Protein AF-A0A0C9V9P2-F1 (afdb_monomer)

Mean predicted aligned error: 9.65 Å

pLDDT: mean 80.13, std 14.52, range [30.48, 95.94]

Sequence (214 aa):
MVERLGEKELNPPVSAWHRVQSQVLISTQGKPLTSAKGPKQLLQGVLHAMLGHWVLFKAGWLHRDISIGNVLLMMEPEARKPIEEFELGEYYFNKCNGFIIDGDLAGTPPFMSISLINSLVRGGEIYHTPLDDLESFVWVLLWAILDTLTKNDIRLTRVEQDWFNCLRSNSFEVLRSKGVLINDLPISQNWSPRFLTFVPLLNEWLDLAAHSAS

Structure (mmCIF, N/CA/C/O backbone):
data_AF-A0A0C9V9P2-F1
#
_entry.id   AF-A0A0C9V9P2-F1
#
loop_
_atom_site.group_PDB
_atom_site.id
_atom_site.type_symbol
_atom_site.label_atom_id
_atom_site.label_alt_id
_atom_site.label_comp_id
_atom_site.label_asym_id
_atom_site.label_entity_id
_atom_site.label_seq_id
_atom_site.pdbx_PDB_ins_code
_atom_site.Cartn_x
_atom_site.Cartn_y
_atom_site.Cartn_z
_atom_site.occupancy
_atom_site.B_iso_or_equiv
_atom_site.auth_seq_id
_atom_site.auth_comp_id
_atom_site.auth_asym_id
_atom_site.auth_atom_id
_atom_site.pdbx_PDB_model_num
ATOM 1 N N . MET A 1 1 ? -7.438 22.773 -72.399 1.00 38.88 1 MET A N 1
ATOM 2 C CA . MET A 1 1 ? -6.331 23.614 -71.904 1.00 38.88 1 MET A CA 1
ATOM 3 C C . MET A 1 1 ? -6.906 24.569 -70.878 1.00 38.88 1 MET A C 1
ATOM 5 O O . MET A 1 1 ? -7.709 25.399 -71.265 1.00 38.88 1 MET A O 1
ATOM 9 N N . VAL A 1 2 ? -6.588 24.325 -69.605 1.00 30.48 2 VAL A N 1
ATOM 10 C CA . VAL A 1 2 ? -6.370 25.237 -68.462 1.00 30.48 2 VAL A CA 1
ATOM 11 C C . VAL A 1 2 ? -6.646 24.407 -67.201 1.00 30.48 2 VAL A C 1
ATOM 13 O O . VAL A 1 2 ? -7.788 24.092 -66.881 1.00 30.48 2 VAL A O 1
ATOM 16 N N . GLU A 1 3 ? -5.561 24.003 -66.541 1.00 36.34 3 GLU A N 1
ATOM 17 C CA . GLU A 1 3 ? -5.542 23.519 -65.159 1.00 36.34 3 GLU A CA 1
ATOM 18 C C . GLU A 1 3 ? -5.949 24.637 -64.191 1.00 36.34 3 GLU A C 1
ATOM 20 O O . GLU A 1 3 ? -5.631 25.802 -64.439 1.00 36.34 3 GLU A O 1
ATOM 25 N N . ARG A 1 4 ? -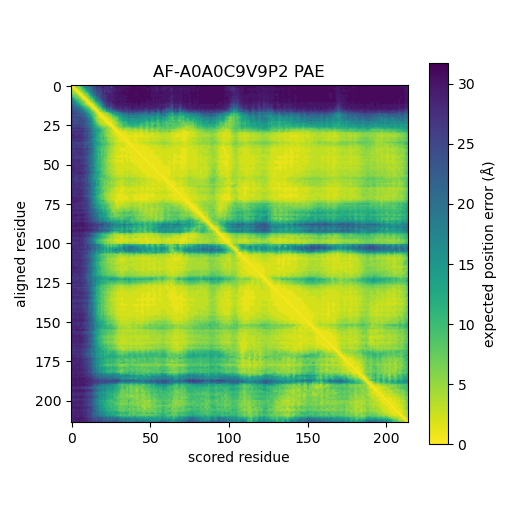6.529 24.265 -63.041 1.00 32.38 4 ARG A N 1
ATOM 26 C CA . ARG A 1 4 ? -6.150 24.810 -61.723 1.00 32.38 4 ARG A CA 1
ATOM 27 C C . ARG A 1 4 ? -6.708 23.939 -60.585 1.00 32.38 4 ARG A C 1
ATOM 29 O O . ARG A 1 4 ? -7.886 23.992 -60.265 1.00 32.38 4 ARG A O 1
ATOM 36 N N . LEU A 1 5 ? -5.803 23.118 -60.047 1.00 39.97 5 LEU A N 1
ATOM 37 C CA . LEU A 1 5 ? -5.547 22.830 -58.627 1.00 39.97 5 LEU A CA 1
ATOM 38 C C . LEU A 1 5 ? -6.764 22.697 -57.689 1.00 39.97 5 LEU A C 1
ATOM 40 O O . LEU A 1 5 ? -7.177 23.662 -57.056 1.00 39.97 5 LEU A O 1
ATOM 44 N N . GLY A 1 6 ? -7.250 21.462 -57.533 1.00 33.69 6 GLY A N 1
ATOM 45 C CA . GLY A 1 6 ? -7.924 21.022 -56.310 1.00 33.69 6 GLY A CA 1
ATOM 46 C C . GLY A 1 6 ? -6.882 20.446 -55.350 1.00 33.69 6 GLY A C 1
ATOM 47 O O . GLY A 1 6 ? -6.170 19.504 -55.704 1.00 33.69 6 GLY A O 1
ATOM 48 N N . GLU A 1 7 ? -6.750 21.058 -54.178 1.00 37.66 7 GLU A N 1
ATOM 49 C CA . GLU A 1 7 ? -5.848 20.645 -53.105 1.00 37.66 7 GLU A CA 1
ATOM 50 C C . GLU A 1 7 ? -6.121 19.190 -52.696 1.00 37.66 7 GLU A C 1
ATOM 52 O O . GLU A 1 7 ? -7.251 18.794 -52.413 1.00 37.66 7 GLU A O 1
ATOM 57 N N . LYS A 1 8 ? -5.064 18.371 -52.681 1.00 39.28 8 LYS A N 1
ATOM 58 C CA . LYS A 1 8 ? -5.093 17.049 -52.057 1.00 39.28 8 LYS A CA 1
ATOM 59 C C . LYS A 1 8 ? -5.169 17.243 -50.543 1.00 39.28 8 LYS A C 1
ATOM 61 O O . LYS A 1 8 ? -4.142 17.497 -49.919 1.00 39.28 8 LYS A O 1
ATOM 66 N N . GLU A 1 9 ? -6.336 17.032 -49.947 1.00 39.38 9 GLU A N 1
ATOM 67 C CA . GLU A 1 9 ? -6.394 16.616 -48.546 1.00 39.38 9 GLU A CA 1
ATOM 68 C C . GLU A 1 9 ? -5.828 15.196 -48.449 1.00 39.38 9 GLU A C 1
ATOM 70 O O . GLU A 1 9 ? -6.508 14.196 -48.677 1.00 39.38 9 GLU A O 1
ATOM 75 N N . LEU A 1 10 ? -4.533 15.108 -48.159 1.00 44.59 10 LEU A N 1
ATOM 76 C CA . LEU A 1 10 ? -3.869 13.867 -47.796 1.00 44.59 10 LEU A CA 1
ATOM 77 C C . LEU A 1 10 ? -3.876 13.745 -46.267 1.00 44.59 10 LEU A C 1
ATOM 79 O O . LEU A 1 10 ? -2.832 13.842 -45.633 1.00 44.59 10 LEU A O 1
ATOM 83 N N . ASN A 1 11 ? -5.050 13.547 -45.667 1.00 44.75 11 ASN A N 1
ATOM 84 C CA . ASN A 1 11 ? -5.106 13.027 -44.303 1.00 44.75 11 ASN A CA 1
ATOM 85 C C . ASN A 1 11 ? -5.105 11.497 -44.397 1.00 44.75 11 ASN A C 1
ATOM 87 O O . ASN A 1 11 ? -6.113 10.923 -44.820 1.00 44.75 11 ASN A O 1
ATOM 91 N N . PRO A 1 12 ? -4.000 10.801 -44.061 1.00 46.22 12 PRO A N 1
ATOM 92 C CA . PRO A 1 12 ? -4.059 9.355 -43.940 1.00 46.22 12 PRO A CA 1
ATOM 93 C C . PRO A 1 12 ? -5.075 9.005 -42.841 1.00 46.22 12 PRO A C 1
ATOM 95 O O . PRO A 1 12 ? -5.114 9.688 -41.812 1.00 46.22 12 PRO A O 1
ATOM 98 N N . PRO A 1 13 ? -5.910 7.967 -43.026 1.00 50.22 13 PRO A N 1
ATOM 99 C CA . PRO A 1 13 ? -6.794 7.519 -41.966 1.00 50.22 13 PRO A CA 1
ATOM 100 C C . PRO A 1 13 ? -5.921 7.117 -40.781 1.00 50.22 13 PRO A C 1
ATOM 102 O O . PRO A 1 13 ? -5.064 6.239 -40.896 1.00 50.22 13 PRO A O 1
ATOM 105 N N . VAL A 1 14 ? -6.117 7.798 -39.652 1.00 56.88 14 VAL A N 1
ATOM 106 C CA . VAL A 1 14 ? -5.543 7.412 -38.365 1.00 56.88 14 VAL A CA 1
ATOM 107 C C . VAL A 1 14 ? -5.919 5.950 -38.164 1.00 56.88 14 VAL A C 1
ATOM 109 O O . VAL A 1 14 ? -7.103 5.624 -38.077 1.00 56.88 14 VAL A O 1
ATOM 112 N N . SER A 1 15 ? -4.928 5.058 -38.181 1.00 56.03 15 SER A N 1
ATOM 113 C CA . SER A 1 15 ? -5.154 3.629 -37.997 1.00 56.03 15 SER A CA 1
ATOM 114 C C . SER A 1 15 ? -5.930 3.434 -36.700 1.00 56.03 15 SER A C 1
ATOM 116 O O . SER A 1 15 ? -5.443 3.798 -35.627 1.00 56.03 15 SER A O 1
ATOM 118 N N . ALA A 1 16 ? -7.148 2.904 -36.799 1.00 58.47 16 ALA A N 1
ATOM 119 C CA . ALA A 1 16 ? -7.934 2.539 -35.637 1.00 58.47 16 ALA A CA 1
ATOM 120 C C . ALA A 1 16 ? -7.110 1.540 -34.818 1.00 58.47 16 ALA A C 1
ATOM 122 O O . ALA A 1 16 ? -6.831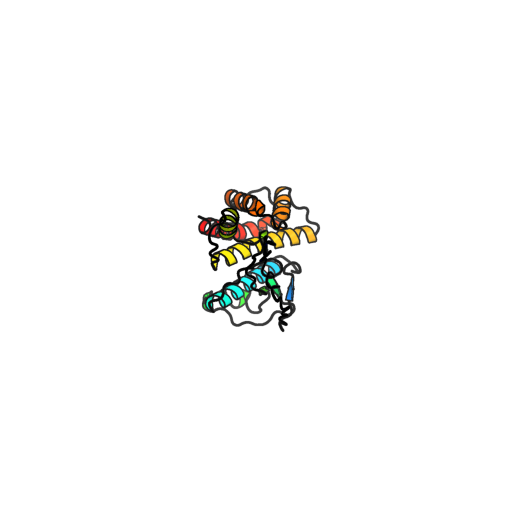 0.434 -35.279 1.00 58.47 16 ALA A O 1
ATOM 123 N N . TRP A 1 17 ? -6.667 1.945 -33.628 1.00 61.19 17 TRP A N 1
ATOM 124 C CA . TRP A 1 17 ? -6.003 1.044 -32.697 1.00 61.19 17 TRP A CA 1
ATOM 125 C C . TRP A 1 17 ? -6.928 -0.149 -32.446 1.00 61.19 17 TRP A C 1
ATOM 127 O O . TRP A 1 17 ? -8.001 0.009 -31.860 1.00 61.19 17 TRP A O 1
ATOM 137 N N . HIS A 1 18 ? -6.537 -1.338 -32.906 1.00 63.88 18 HIS A N 1
ATOM 138 C CA . HIS A 1 18 ? -7.245 -2.568 -32.577 1.00 63.88 18 HIS A CA 1
ATOM 139 C C . HIS A 1 18 ? -7.069 -2.839 -31.082 1.00 63.88 18 HIS A C 1
ATOM 141 O O . HIS A 1 18 ? -6.034 -3.332 -30.639 1.00 63.88 18 HIS A O 1
ATOM 147 N N . ARG A 1 19 ? -8.085 -2.485 -30.293 1.00 61.81 19 ARG A N 1
ATOM 148 C CA . ARG A 1 19 ? -8.174 -2.873 -28.886 1.00 61.81 19 ARG A CA 1
ATOM 149 C C . ARG A 1 19 ? -8.771 -4.271 -28.822 1.00 61.81 19 ARG A C 1
ATOM 151 O O . ARG A 1 19 ? -9.915 -4.471 -29.219 1.00 61.81 19 ARG A O 1
ATOM 158 N N . VAL A 1 20 ? -7.993 -5.224 -28.328 1.00 74.94 20 VAL A N 1
ATOM 159 C CA . VAL A 1 20 ? -8.474 -6.573 -28.023 1.00 74.94 20 VAL A CA 1
ATOM 160 C C . VAL A 1 20 ? -8.782 -6.618 -26.535 1.00 74.94 20 VAL A C 1
ATOM 162 O O . VAL A 1 20 ? -7.927 -6.288 -25.717 1.00 74.94 20 VAL A O 1
ATOM 165 N N . GLN A 1 21 ? -10.009 -6.995 -26.181 1.00 73.00 21 GLN A N 1
ATOM 166 C CA . GLN A 1 21 ? -10.343 -7.266 -24.790 1.00 73.00 21 GLN A CA 1
ATOM 167 C C . GLN A 1 21 ? -9.773 -8.633 -24.412 1.00 73.00 21 GLN A C 1
ATOM 169 O O . GLN A 1 21 ? -10.216 -9.659 -24.926 1.00 73.00 21 GLN A O 1
ATOM 174 N N . SER A 1 22 ? -8.814 -8.636 -23.496 1.00 68.75 22 SER A N 1
ATOM 175 C CA . SER A 1 22 ? -8.267 -9.849 -22.895 1.00 68.75 22 SER A CA 1
ATOM 176 C C . SER A 1 22 ? -8.856 -10.021 -21.498 1.00 68.75 22 SER A C 1
ATOM 178 O O . SER A 1 22 ? -8.970 -9.053 -20.751 1.00 68.75 22 SER A O 1
ATOM 180 N N . GLN A 1 23 ? -9.247 -11.244 -21.145 1.00 70.88 23 GLN A N 1
ATOM 181 C CA . GLN A 1 23 ? -9.673 -11.599 -19.790 1.00 70.88 23 GLN A CA 1
ATOM 182 C C . GLN A 1 23 ? -8.760 -12.706 -19.271 1.00 70.88 23 GLN A C 1
ATOM 184 O O . GLN A 1 23 ? -8.606 -13.738 -19.923 1.00 70.88 23 GLN A O 1
ATOM 189 N N . VAL A 1 24 ? -8.157 -12.490 -18.104 1.00 70.81 24 VAL A N 1
ATOM 190 C CA . VAL A 1 24 ? -7.352 -13.498 -17.409 1.00 70.81 24 VAL A CA 1
ATOM 191 C C . VAL A 1 24 ? -8.195 -14.066 -16.276 1.00 70.81 24 VAL A C 1
ATOM 193 O O . VAL A 1 24 ? -8.595 -13.338 -15.371 1.00 70.81 24 VAL A O 1
ATOM 196 N N . LEU A 1 25 ? -8.482 -15.367 -16.332 1.00 73.44 25 LEU A N 1
ATOM 197 C CA . LEU A 1 25 ? -9.156 -16.074 -15.248 1.00 73.44 25 LEU A CA 1
ATOM 198 C C . LEU A 1 25 ? -8.100 -16.716 -14.345 1.00 73.44 25 LEU A C 1
ATOM 200 O O . LEU A 1 25 ? -7.313 -17.545 -14.799 1.00 73.44 25 LEU A O 1
ATOM 204 N N . ILE A 1 26 ? -8.089 -16.338 -13.070 1.00 77.75 26 ILE A N 1
ATOM 205 C CA . ILE A 1 26 ? -7.165 -16.875 -12.067 1.00 77.75 26 ILE A CA 1
ATOM 206 C C . ILE A 1 26 ? -7.951 -17.840 -11.174 1.00 77.75 26 ILE A C 1
ATOM 208 O O . ILE A 1 26 ? -9.069 -17.534 -10.762 1.00 77.75 26 ILE A O 1
ATOM 212 N N . SER A 1 27 ? -7.388 -19.015 -10.878 1.00 77.75 27 SER A N 1
ATOM 213 C CA . SER A 1 27 ? -8.031 -20.011 -10.004 1.00 77.75 27 SER A CA 1
ATOM 214 C C . SER A 1 27 ? -8.143 -19.538 -8.553 1.00 77.75 27 SER A C 1
ATOM 216 O O . SER A 1 27 ? -9.058 -19.934 -7.833 1.00 77.75 27 SER A O 1
ATOM 218 N N . THR A 1 28 ? -7.205 -18.693 -8.127 1.00 83.19 28 THR A N 1
ATOM 219 C CA . THR A 1 28 ? -7.161 -18.112 -6.788 1.00 83.19 28 THR A CA 1
ATOM 220 C C . THR A 1 28 ? -8.280 -17.101 -6.616 1.00 83.19 28 THR A C 1
ATOM 222 O O . THR A 1 28 ? -8.319 -16.070 -7.288 1.00 83.19 28 THR A O 1
ATOM 225 N N . GLN A 1 29 ? -9.168 -17.364 -5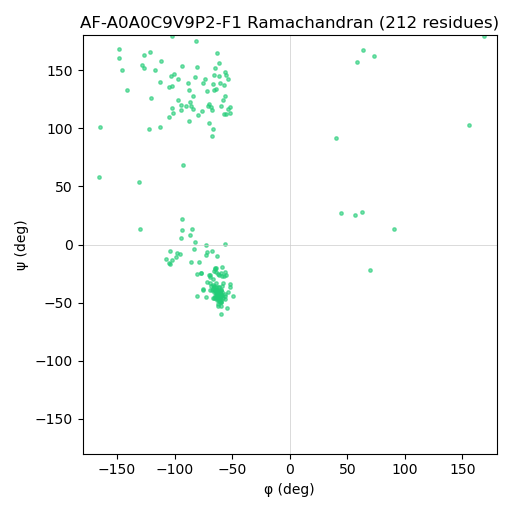.664 1.00 87.56 29 GLN A N 1
ATOM 226 C CA . GLN A 1 29 ? -10.245 -16.443 -5.346 1.00 87.56 29 GLN A CA 1
ATOM 227 C C . GLN A 1 29 ? -9.794 -15.402 -4.319 1.00 87.56 29 GLN A C 1
ATOM 229 O O . GLN A 1 29 ? -9.371 -15.725 -3.203 1.00 87.56 29 GLN A O 1
ATOM 234 N N . GLY A 1 30 ? -9.913 -14.135 -4.707 1.00 90.69 30 GLY A N 1
ATOM 235 C CA . GLY A 1 30 ? -9.577 -12.991 -3.874 1.00 90.69 30 GLY A CA 1
ATOM 236 C C . GLY A 1 30 ? -10.799 -12.185 -3.462 1.00 90.69 30 GLY A C 1
ATOM 237 O O . GLY A 1 30 ? -11.841 -12.201 -4.114 1.00 90.69 30 GLY A O 1
ATOM 238 N N . LYS A 1 31 ? -10.640 -11.436 -2.379 1.00 94.00 31 LYS A N 1
ATOM 239 C CA . LYS A 1 31 ? -11.547 -10.370 -1.962 1.00 94.00 31 LYS A CA 1
ATOM 240 C C . LYS A 1 31 ? -10.739 -9.093 -1.710 1.00 94.00 31 LYS A C 1
ATOM 242 O O . LYS A 1 31 ? -9.554 -9.195 -1.382 1.00 94.00 31 LYS A O 1
ATOM 247 N N . PRO A 1 32 ? -11.347 -7.901 -1.822 1.00 94.38 32 PRO A N 1
ATOM 248 C CA . PRO A 1 32 ? -10.628 -6.645 -1.624 1.00 94.38 32 PRO A CA 1
ATOM 249 C C . PRO A 1 32 ? -9.899 -6.610 -0.279 1.00 94.38 32 PRO A C 1
ATOM 251 O O . PRO A 1 32 ? -10.453 -7.068 0.729 1.00 94.38 32 PRO A O 1
ATOM 254 N N . LEU A 1 33 ? -8.701 -6.017 -0.232 1.00 95.38 33 LEU A N 1
ATOM 255 C CA . LEU A 1 33 ? -7.936 -5.839 1.012 1.00 95.38 33 LEU A CA 1
ATOM 256 C C . LEU A 1 33 ? -8.768 -5.176 2.122 1.00 95.38 33 LEU A C 1
ATOM 258 O O . LEU A 1 33 ? -8.689 -5.538 3.294 1.00 95.38 33 LEU A O 1
ATOM 262 N N . THR A 1 34 ? -9.656 -4.272 1.722 1.00 92.69 34 THR A N 1
ATOM 263 C CA . THR A 1 34 ? -10.571 -3.516 2.585 1.00 92.69 34 THR A CA 1
ATOM 264 C C . THR A 1 34 ? -11.661 -4.351 3.264 1.00 92.69 34 THR A C 1
ATOM 266 O O . THR A 1 34 ? -12.420 -3.834 4.080 1.00 92.69 34 THR A O 1
ATOM 269 N N . SER A 1 35 ? -11.759 -5.641 2.933 1.00 93.44 35 SER A N 1
ATOM 270 C CA . SER A 1 35 ? -12.644 -6.617 3.581 1.00 93.44 35 SER A CA 1
ATOM 271 C C . SER A 1 35 ? -11.958 -7.388 4.721 1.00 93.44 35 SER A C 1
ATOM 273 O O . SER A 1 35 ? -12.448 -8.441 5.157 1.00 93.44 35 SER A O 1
ATOM 275 N N . ALA A 1 36 ? -10.784 -6.924 5.162 1.00 92.62 36 ALA A N 1
ATOM 276 C CA . ALA A 1 36 ? -10.073 -7.476 6.305 1.00 92.62 36 ALA A CA 1
ATOM 277 C C . ALA A 1 36 ? -10.950 -7.434 7.565 1.00 92.62 36 ALA A C 1
ATOM 279 O O . ALA A 1 36 ? -11.587 -6.431 7.871 1.00 92.62 36 ALA A O 1
ATOM 280 N N . LYS A 1 37 ? -10.934 -8.517 8.346 1.00 89.94 37 LYS A N 1
ATOM 281 C CA . LYS A 1 37 ? -11.682 -8.619 9.613 1.00 89.94 37 LYS A CA 1
ATOM 282 C C . LYS A 1 37 ? -11.075 -7.781 10.746 1.00 89.94 37 LYS A C 1
ATOM 284 O O . LYS A 1 37 ? -11.664 -7.685 11.816 1.00 89.94 37 LYS A O 1
ATOM 289 N N . GLY A 1 38 ? -9.881 -7.224 10.542 1.00 87.25 38 GLY A N 1
ATOM 290 C CA . GLY A 1 38 ? -9.200 -6.372 11.510 1.00 87.25 38 GLY A CA 1
ATOM 291 C C . GLY A 1 38 ? -7.740 -6.084 11.139 1.00 87.25 38 GLY A C 1
ATOM 292 O O . GLY A 1 38 ? -7.242 -6.624 10.145 1.00 87.25 38 GLY A O 1
ATOM 293 N N . PRO A 1 39 ? -7.030 -5.288 11.965 1.00 85.62 39 PRO A N 1
ATOM 294 C CA . PRO A 1 39 ? -5.664 -4.821 11.701 1.00 85.62 39 PRO A CA 1
ATOM 295 C C . PRO A 1 39 ? -4.665 -5.935 11.391 1.00 85.62 39 PRO A C 1
ATOM 297 O O . PRO A 1 39 ? -3.870 -5.819 10.465 1.00 85.62 39 PRO A O 1
ATOM 300 N N . LYS A 1 40 ? -4.745 -7.054 12.123 1.00 87.12 40 LYS A N 1
ATOM 301 C CA . LYS A 1 40 ? -3.862 -8.207 11.914 1.00 87.12 40 LYS A CA 1
ATOM 302 C C . LYS A 1 40 ? -4.003 -8.782 10.503 1.00 87.12 40 LYS A C 1
ATOM 304 O O . LYS A 1 40 ? -2.999 -8.984 9.831 1.00 87.12 40 LYS A O 1
ATOM 309 N N . GLN A 1 41 ? -5.235 -9.029 10.051 1.00 91.06 41 GLN A N 1
ATOM 310 C CA . GLN A 1 41 ? -5.471 -9.588 8.717 1.00 91.06 41 GLN A CA 1
ATOM 311 C C . GLN A 1 41 ? -5.101 -8.587 7.618 1.00 91.06 41 GLN A C 1
ATOM 313 O O . GLN A 1 41 ? -4.583 -8.999 6.586 1.00 91.06 41 GLN A O 1
ATOM 318 N N . LEU A 1 42 ? -5.334 -7.291 7.850 1.00 91.94 42 LEU A N 1
ATOM 319 C CA . LEU A 1 42 ? -4.933 -6.233 6.926 1.00 91.94 42 LEU A CA 1
ATOM 320 C C . LEU A 1 42 ? -3.411 -6.234 6.716 1.00 91.94 42 LEU A C 1
ATOM 322 O O . LEU A 1 42 ? -2.949 -6.346 5.582 1.00 91.94 42 LEU A O 1
ATOM 326 N N . LEU A 1 43 ? -2.644 -6.193 7.810 1.00 89.81 43 LEU A N 1
ATOM 327 C CA . LEU A 1 43 ? -1.179 -6.215 7.772 1.00 89.81 43 LEU A CA 1
ATOM 328 C C . LEU A 1 43 ? -0.645 -7.509 7.152 1.00 89.81 43 LEU A C 1
ATOM 330 O O . LEU A 1 43 ? 0.236 -7.458 6.303 1.00 89.81 43 LEU A O 1
ATOM 334 N N . GLN A 1 44 ? -1.214 -8.665 7.508 1.00 90.50 44 GLN A N 1
ATOM 335 C CA . GLN A 1 44 ? -0.851 -9.938 6.879 1.00 90.50 44 GLN A CA 1
ATOM 336 C C . GLN A 1 44 ? -1.149 -9.949 5.376 1.00 90.50 44 GLN A C 1
ATOM 338 O O . GLN A 1 44 ? -0.398 -10.553 4.619 1.00 90.50 44 GLN A O 1
ATOM 343 N N . GLY A 1 45 ? -2.237 -9.317 4.931 1.00 93.44 45 GLY A N 1
ATOM 344 C CA . GLY A 1 45 ? -2.574 -9.200 3.514 1.00 93.44 45 GLY A CA 1
ATOM 345 C C . GLY A 1 45 ? -1.512 -8.426 2.739 1.00 93.44 45 GLY A C 1
ATOM 346 O O . GLY A 1 45 ? -0.969 -8.946 1.768 1.00 93.44 45 GLY A O 1
ATOM 347 N N . VAL A 1 46 ? -1.170 -7.226 3.221 1.00 94.44 46 VAL A N 1
ATOM 348 C CA . VAL A 1 46 ? -0.129 -6.371 2.623 1.00 94.44 46 VAL A CA 1
ATOM 349 C C . VAL A 1 46 ? 1.228 -7.069 2.640 1.00 94.44 46 VAL A C 1
ATOM 351 O O . VAL A 1 46 ? 1.902 -7.133 1.619 1.00 94.44 46 VAL A O 1
ATOM 354 N N . LEU A 1 47 ? 1.611 -7.664 3.767 1.00 91.12 47 LEU A N 1
ATOM 355 C CA . LEU A 1 47 ? 2.930 -8.265 3.912 1.00 91.12 47 LEU A CA 1
ATOM 356 C C . LEU A 1 47 ? 3.100 -9.528 3.050 1.00 91.12 47 LEU A C 1
ATOM 358 O O . LEU A 1 47 ? 4.134 -9.703 2.414 1.00 91.12 47 LEU A O 1
ATOM 362 N N . HIS A 1 48 ? 2.076 -10.381 2.939 1.00 91.75 48 HIS A N 1
ATOM 363 C CA . HIS A 1 48 ? 2.112 -11.506 1.995 1.00 91.75 48 HIS A CA 1
ATOM 364 C C . HIS A 1 48 ? 2.128 -11.049 0.533 1.00 91.75 48 HIS A C 1
ATOM 366 O O . HIS A 1 48 ? 2.796 -11.673 -0.290 1.00 91.75 48 HIS A O 1
ATOM 372 N N . ALA A 1 49 ? 1.431 -9.958 0.211 1.00 94.62 49 ALA A N 1
ATOM 373 C CA . ALA A 1 49 ? 1.464 -9.359 -1.116 1.00 94.62 49 ALA A CA 1
ATOM 374 C C . ALA A 1 49 ? 2.868 -8.827 -1.464 1.00 94.62 49 ALA A C 1
ATOM 376 O O . ALA A 1 49 ? 3.348 -9.078 -2.566 1.00 94.62 49 ALA A O 1
ATOM 377 N N . MET A 1 50 ? 3.571 -8.207 -0.510 1.00 93.38 50 MET A N 1
ATOM 378 C CA . MET A 1 50 ? 4.975 -7.799 -0.667 1.00 93.38 50 MET A CA 1
ATOM 379 C C . MET A 1 50 ? 5.916 -8.988 -0.871 1.00 93.38 50 MET A C 1
ATOM 381 O O . MET A 1 50 ? 6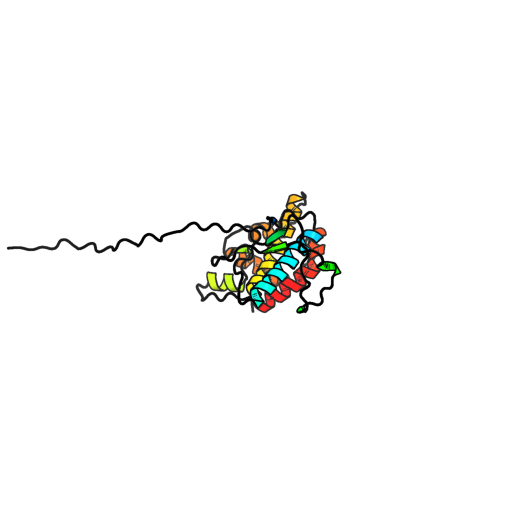.819 -8.927 -1.697 1.00 93.38 50 MET A O 1
ATOM 385 N N . LEU A 1 51 ? 5.697 -10.103 -0.171 1.00 90.88 51 LEU A N 1
ATOM 386 C CA . LEU A 1 51 ? 6.465 -11.325 -0.425 1.00 90.88 51 LEU A CA 1
ATOM 387 C C . LEU A 1 51 ? 6.196 -11.885 -1.828 1.00 90.88 51 LEU A C 1
ATOM 389 O O . LEU A 1 51 ? 7.123 -12.325 -2.503 1.00 90.88 51 LEU A O 1
ATOM 393 N N . GLY A 1 52 ? 4.944 -11.838 -2.290 1.00 90.75 52 GLY A N 1
ATOM 394 C CA . GLY A 1 52 ? 4.592 -12.176 -3.670 1.00 90.75 52 GLY A CA 1
ATOM 395 C C . GLY A 1 52 ? 5.289 -11.267 -4.686 1.00 90.75 52 GLY A C 1
ATOM 396 O O . GLY A 1 52 ? 5.822 -11.757 -5.680 1.00 90.75 52 GLY A O 1
ATOM 397 N N . HIS A 1 53 ? 5.354 -9.965 -4.402 1.00 93.88 53 HIS A N 1
ATOM 398 C CA . HIS A 1 53 ? 6.102 -8.987 -5.195 1.00 93.88 53 HIS A CA 1
ATOM 399 C C . HIS A 1 53 ? 7.596 -9.311 -5.236 1.00 93.88 53 HIS A C 1
ATOM 401 O O . HIS A 1 53 ? 8.185 -9.319 -6.312 1.00 93.88 53 HIS A O 1
ATOM 407 N N . TRP A 1 54 ? 8.197 -9.678 -4.104 1.00 91.81 54 TRP A N 1
ATOM 408 C CA . TRP A 1 54 ? 9.594 -10.100 -4.062 1.00 91.81 54 TRP A CA 1
ATOM 409 C C . TRP A 1 54 ? 9.847 -11.340 -4.933 1.00 91.81 54 TRP A C 1
ATOM 411 O O . TRP A 1 54 ? 10.802 -11.358 -5.709 1.00 91.81 54 TRP A O 1
ATOM 421 N N . VAL A 1 55 ? 8.971 -12.353 -4.876 1.00 90.31 55 VAL A N 1
ATOM 422 C CA . VAL A 1 55 ? 9.072 -13.540 -5.748 1.00 90.31 55 VAL A CA 1
ATOM 423 C C . VAL A 1 55 ? 9.000 -13.139 -7.227 1.00 90.31 55 VAL A C 1
ATOM 425 O O . VAL A 1 55 ? 9.792 -13.626 -8.035 1.00 90.31 55 VAL A O 1
ATOM 428 N N . LEU A 1 56 ? 8.087 -12.228 -7.578 1.00 91.44 56 LEU A N 1
ATOM 429 C CA . LEU A 1 56 ? 7.937 -11.693 -8.932 1.00 91.44 56 LEU A CA 1
ATOM 430 C C . LEU A 1 56 ? 9.207 -10.949 -9.390 1.00 91.44 56 LEU A C 1
ATOM 432 O O . LEU A 1 56 ? 9.719 -11.204 -10.482 1.00 91.44 56 LEU A O 1
ATOM 436 N N . PHE A 1 57 ? 9.773 -10.113 -8.518 1.00 91.81 57 PHE A N 1
ATOM 437 C CA . PHE A 1 57 ? 11.017 -9.389 -8.763 1.00 91.81 57 PHE A CA 1
ATOM 438 C C . PHE A 1 57 ? 12.207 -10.323 -8.992 1.00 91.81 57 PHE A C 1
ATOM 440 O O . PHE A 1 57 ? 12.952 -10.147 -9.956 1.00 91.81 57 PHE A O 1
ATOM 447 N N . LYS A 1 58 ? 12.366 -11.369 -8.171 1.00 91.38 58 LYS A N 1
ATOM 448 C CA . LYS A 1 58 ? 13.426 -12.377 -8.355 1.00 91.38 58 LYS A CA 1
ATOM 449 C C . LYS A 1 58 ? 13.287 -13.141 -9.673 1.00 91.38 58 LYS A C 1
ATOM 451 O O . LYS A 1 58 ? 14.291 -13.616 -10.197 1.00 91.38 58 LYS A O 1
ATOM 456 N N . ALA A 1 59 ? 12.077 -13.230 -10.223 1.00 90.94 59 ALA A N 1
ATOM 457 C CA . ALA A 1 59 ? 11.816 -13.787 -11.548 1.00 90.94 59 ALA A CA 1
ATOM 458 C C . ALA A 1 59 ? 12.048 -12.786 -12.703 1.00 90.94 59 ALA A C 1
ATOM 460 O O . ALA A 1 59 ? 11.835 -13.143 -13.861 1.00 90.94 59 ALA A O 1
ATOM 461 N N . GLY A 1 60 ? 12.489 -11.557 -12.412 1.00 90.88 60 GLY A N 1
ATOM 462 C CA . GLY A 1 60 ? 12.811 -10.524 -13.402 1.00 90.88 60 GLY A CA 1
ATOM 463 C C . GLY A 1 60 ? 11.647 -9.603 -13.772 1.00 90.88 60 GLY A C 1
ATOM 464 O O . GLY A 1 60 ? 11.743 -8.880 -14.763 1.00 90.88 60 GLY A O 1
ATOM 465 N N . TRP A 1 61 ? 10.558 -9.614 -13.002 1.00 90.19 61 TRP A N 1
ATOM 466 C CA . TRP A 1 61 ? 9.346 -8.852 -13.299 1.00 90.19 61 TRP A CA 1
ATOM 467 C C . TRP A 1 61 ? 9.115 -7.732 -12.283 1.00 90.19 61 TRP A C 1
ATOM 469 O O . TRP A 1 61 ? 9.296 -7.912 -11.083 1.00 90.19 61 TRP A O 1
ATOM 479 N N . LEU A 1 62 ? 8.672 -6.575 -12.771 1.00 89.69 62 LEU A N 1
ATOM 480 C CA . LEU A 1 62 ? 8.185 -5.470 -11.943 1.00 89.69 62 LEU A CA 1
ATOM 481 C C . LEU A 1 62 ? 6.663 -5.442 -11.997 1.00 89.69 62 LEU A C 1
ATOM 483 O O . LEU A 1 62 ? 6.099 -5.719 -13.055 1.00 89.69 62 LEU A O 1
ATOM 487 N N . HIS A 1 63 ? 6.015 -5.076 -10.893 1.00 91.19 63 HIS A N 1
ATOM 488 C CA . HIS A 1 63 ? 4.555 -5.036 -10.849 1.00 91.19 63 HIS A CA 1
ATOM 489 C C . HIS A 1 63 ? 4.003 -3.757 -11.476 1.00 91.19 63 HIS A C 1
ATOM 491 O O . HIS A 1 63 ? 3.070 -3.815 -12.267 1.00 91.19 63 HIS A O 1
ATOM 497 N N . ARG A 1 64 ? 4.596 -2.600 -11.157 1.00 90.94 64 ARG A N 1
ATOM 498 C CA . ARG A 1 64 ? 4.297 -1.276 -11.733 1.00 90.94 64 ARG A CA 1
ATOM 499 C C . ARG A 1 64 ? 2.957 -0.643 -11.376 1.00 90.94 64 ARG A C 1
ATOM 501 O O . ARG A 1 64 ? 2.849 0.579 -11.404 1.00 90.94 64 ARG A O 1
ATOM 508 N N . ASP A 1 65 ? 1.976 -1.441 -10.969 1.00 91.94 65 ASP A N 1
ATOM 509 C CA . ASP A 1 65 ? 0.670 -0.929 -10.541 1.00 91.94 65 ASP A CA 1
ATOM 510 C C . ASP A 1 65 ? 0.204 -1.508 -9.199 1.00 91.94 65 ASP A C 1
ATOM 512 O O . ASP A 1 65 ? -0.874 -2.087 -9.069 1.00 91.94 65 ASP A O 1
ATOM 516 N N . ILE A 1 66 ? 1.039 -1.399 -8.165 1.00 94.81 66 ILE A N 1
ATOM 517 C CA . ILE A 1 66 ? 0.594 -1.712 -6.803 1.00 94.81 66 ILE A CA 1
ATOM 518 C C . ILE A 1 66 ? -0.441 -0.664 -6.376 1.00 94.81 66 ILE A C 1
ATOM 520 O O . ILE A 1 66 ? -0.146 0.522 -6.248 1.00 94.81 66 ILE A O 1
ATOM 524 N N . SER A 1 67 ? -1.674 -1.111 -6.151 1.00 94.06 67 SER A N 1
ATOM 525 C CA . SER A 1 67 ? -2.810 -0.254 -5.813 1.00 94.06 67 SER A CA 1
ATOM 526 C C . SER A 1 67 ? -3.792 -0.986 -4.898 1.00 94.06 67 SER 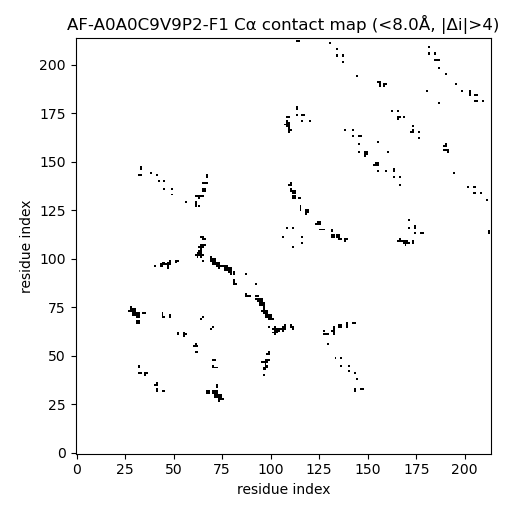A C 1
ATOM 528 O O . SER A 1 67 ? -3.729 -2.206 -4.728 1.00 94.06 67 SER A O 1
ATOM 530 N N . ILE A 1 68 ? -4.750 -0.258 -4.314 1.00 93.88 68 ILE A N 1
ATOM 531 C CA . ILE A 1 68 ? -5.770 -0.873 -3.450 1.00 93.88 68 ILE A CA 1
ATOM 532 C C . ILE A 1 68 ? -6.646 -1.908 -4.179 1.00 93.88 68 ILE A C 1
ATOM 534 O O . ILE A 1 68 ? -7.182 -2.813 -3.541 1.00 93.88 68 ILE A O 1
ATOM 538 N N . GLY A 1 69 ? -6.799 -1.779 -5.502 1.00 91.69 69 GLY A N 1
ATOM 539 C CA . GLY A 1 69 ? -7.535 -2.739 -6.328 1.00 91.69 69 GLY A CA 1
ATOM 540 C C . GLY A 1 69 ? -6.744 -4.016 -6.610 1.00 91.69 69 GLY A C 1
ATOM 541 O O . GLY A 1 69 ? -7.346 -5.069 -6.808 1.00 91.69 69 GLY A O 1
ATOM 542 N N . ASN A 1 70 ? -5.415 -3.923 -6.552 1.00 94.19 70 ASN A N 1
ATOM 543 C CA . ASN A 1 70 ? -4.504 -4.975 -6.988 1.00 94.19 70 ASN A CA 1
ATOM 544 C C . ASN A 1 70 ? -3.905 -5.779 -5.834 1.00 94.19 70 ASN A C 1
ATOM 546 O O . ASN A 1 70 ? -3.375 -6.864 -6.046 1.00 94.19 70 ASN A O 1
ATOM 550 N N . VAL A 1 71 ? -4.037 -5.302 -4.595 1.00 95.94 71 VAL A N 1
ATOM 551 C CA . VAL A 1 71 ? -3.717 -6.081 -3.394 1.00 95.94 71 VAL A CA 1
ATOM 552 C C . VAL A 1 71 ? -4.990 -6.741 -2.870 1.00 95.94 71 VAL A C 1
ATOM 554 O O . VAL A 1 71 ? -5.923 -6.070 -2.425 1.00 95.94 71 VAL A O 1
ATOM 557 N N . LEU A 1 72 ? -5.029 -8.072 -2.889 1.00 95.19 72 LEU A N 1
ATOM 558 C CA . LEU A 1 72 ? -6.198 -8.856 -2.496 1.00 95.19 72 LEU A CA 1
ATOM 559 C C . LEU A 1 72 ? -5.912 -9.734 -1.283 1.00 95.19 72 LEU A C 1
ATOM 561 O O . LEU A 1 72 ? -4.800 -10.217 -1.080 1.00 95.19 72 LEU A O 1
ATOM 565 N N . LEU A 1 73 ? -6.956 -9.987 -0.494 1.00 95.19 73 LEU A N 1
ATOM 566 C CA . LEU A 1 73 ? -6.965 -11.049 0.505 1.00 95.19 73 LEU A CA 1
ATOM 567 C C . LEU A 1 73 ? -7.438 -12.347 -0.137 1.00 95.19 73 LEU A C 1
ATOM 569 O O . LEU A 1 73 ? -8.422 -12.362 -0.874 1.00 95.19 73 LEU A O 1
ATOM 573 N N . MET A 1 74 ? -6.791 -13.449 0.209 1.00 92.75 74 MET A N 1
ATOM 574 C CA . MET A 1 74 ? -7.216 -14.778 -0.211 1.00 92.75 74 MET A CA 1
ATOM 575 C C . MET A 1 74 ? -8.487 -15.176 0.548 1.00 92.75 74 MET A C 1
ATOM 577 O O . MET A 1 74 ? -8.566 -15.012 1.771 1.00 92.75 74 MET A O 1
ATOM 581 N N . MET A 1 75 ? -9.499 -15.677 -0.166 1.00 90.00 75 MET A N 1
ATOM 582 C CA . MET A 1 75 ? -10.726 -16.155 0.483 1.00 90.00 75 MET A CA 1
ATOM 583 C C . MET A 1 75 ? -10.465 -17.409 1.322 1.00 90.00 75 MET A C 1
ATOM 585 O O . MET A 1 75 ? -10.954 -17.506 2.449 1.00 90.00 75 MET A O 1
ATOM 589 N N . GLU A 1 76 ? -9.625 -18.307 0.812 1.00 88.69 76 GLU A N 1
ATOM 590 C CA . GLU A 1 76 ? -9.190 -19.526 1.490 1.00 88.69 76 GLU A CA 1
ATOM 591 C C . GLU A 1 76 ? -7.662 -19.536 1.598 1.00 88.69 76 GLU A C 1
ATOM 593 O O . GLU A 1 76 ? -6.997 -19.849 0.618 1.00 88.69 76 GLU A O 1
ATOM 598 N N . PRO A 1 77 ? -7.075 -19.172 2.756 1.00 88.31 77 PRO A N 1
ATOM 599 C CA . PRO A 1 77 ? -5.626 -19.094 2.896 1.00 88.31 77 PRO A CA 1
ATOM 600 C C . PRO A 1 77 ? -4.925 -20.423 2.586 1.00 88.31 77 PRO A C 1
ATOM 602 O O . PRO A 1 77 ? -5.191 -21.448 3.224 1.00 88.31 77 PRO A O 1
ATOM 605 N N . GLU A 1 78 ? -3.986 -20.383 1.647 1.00 86.00 78 GLU A N 1
ATOM 606 C CA . GLU A 1 78 ? -3.254 -21.551 1.159 1.00 86.00 78 GLU A CA 1
ATOM 607 C C . GLU A 1 78 ? -1.898 -21.693 1.850 1.00 86.00 78 GLU A C 1
ATOM 609 O O . GLU A 1 78 ? -1.191 -20.710 2.078 1.00 86.00 78 GLU A O 1
ATOM 614 N N . ALA A 1 79 ? -1.490 -22.929 2.137 1.00 85.12 79 ALA A N 1
ATOM 615 C CA . ALA A 1 79 ? -0.128 -23.187 2.584 1.00 85.12 79 ALA A CA 1
ATOM 616 C C . ALA A 1 79 ? 0.869 -22.829 1.467 1.00 85.12 79 ALA A C 1
ATOM 618 O O . ALA A 1 79 ? 0.691 -23.196 0.301 1.00 85.12 79 ALA A O 1
ATOM 619 N N . ARG A 1 80 ? 1.933 -22.112 1.827 1.00 79.88 80 ARG A N 1
ATOM 620 C CA . ARG A 1 80 ? 3.050 -21.786 0.935 1.00 79.88 80 ARG A CA 1
ATOM 621 C C . ARG A 1 80 ? 4.350 -22.213 1.597 1.00 79.88 80 ARG A C 1
ATOM 623 O O . ARG A 1 80 ? 4.443 -22.253 2.821 1.00 79.88 80 ARG A O 1
ATOM 630 N N . LYS A 1 81 ? 5.349 -22.542 0.778 1.00 78.38 81 LYS A N 1
ATOM 631 C CA . LYS A 1 81 ? 6.703 -22.762 1.288 1.00 78.38 81 LYS A CA 1
ATOM 632 C C . LYS A 1 81 ? 7.231 -21.431 1.839 1.00 78.38 81 LYS A C 1
ATOM 634 O O . LYS A 1 81 ? 7.075 -20.423 1.145 1.00 78.38 81 LYS A O 1
ATOM 639 N N . PRO A 1 82 ? 7.820 -21.410 3.045 1.00 74.81 82 PRO A N 1
ATOM 640 C CA . PRO A 1 82 ? 8.490 -20.221 3.550 1.00 74.81 82 PRO A CA 1
ATOM 641 C C . PRO A 1 82 ? 9.568 -19.747 2.573 1.00 74.81 82 PRO A C 1
ATOM 643 O O . PRO A 1 82 ? 10.214 -20.561 1.911 1.00 74.81 82 PRO A O 1
ATOM 646 N N . ILE A 1 83 ? 9.760 -18.433 2.491 1.00 76.38 83 ILE A N 1
ATOM 647 C CA . ILE A 1 83 ? 10.885 -17.864 1.752 1.00 76.38 83 ILE A CA 1
ATOM 648 C C . ILE A 1 83 ? 12.115 -17.974 2.651 1.00 76.38 83 ILE A C 1
ATOM 650 O O . ILE A 1 83 ? 12.191 -17.300 3.678 1.00 76.38 83 ILE A O 1
ATOM 654 N N . GLU A 1 84 ? 13.054 -18.836 2.262 1.00 77.06 84 GLU A N 1
ATOM 655 C CA . GLU A 1 84 ? 14.270 -19.137 3.031 1.00 77.06 84 GLU A CA 1
ATOM 656 C C . GLU A 1 84 ? 15.112 -17.879 3.307 1.00 77.06 84 GLU A C 1
ATOM 658 O O . GLU A 1 84 ? 15.686 -17.755 4.381 1.00 77.06 84 GLU A O 1
ATOM 663 N N . GLU A 1 85 ? 15.113 -16.912 2.381 1.00 80.88 85 GLU A N 1
ATOM 664 C CA . GLU A 1 85 ? 15.942 -15.697 2.440 1.00 80.88 85 GLU A CA 1
ATOM 665 C C . GLU A 1 85 ? 15.584 -14.743 3.596 1.00 80.88 85 GLU A C 1
ATOM 667 O O . GLU A 1 85 ? 16.434 -13.964 4.015 1.00 80.88 85 GLU A O 1
ATOM 672 N N . PHE A 1 86 ? 14.358 -14.793 4.136 1.00 74.38 86 PHE A N 1
ATOM 673 C CA . PHE A 1 86 ? 13.919 -13.834 5.160 1.00 74.38 86 PHE A CA 1
ATOM 674 C C . PHE A 1 86 ? 13.887 -14.390 6.592 1.00 74.38 86 PHE A C 1
ATOM 676 O O . PHE A 1 86 ? 13.596 -13.629 7.509 1.00 74.38 86 PHE A O 1
ATOM 683 N N . GLU A 1 87 ? 14.139 -15.689 6.807 1.00 69.25 87 GLU A N 1
ATOM 684 C CA . GLU A 1 87 ? 14.084 -16.353 8.129 1.00 69.25 87 GLU A CA 1
ATOM 685 C C . GLU A 1 87 ? 12.853 -15.980 8.994 1.00 69.25 87 GLU A C 1
ATOM 687 O O . GLU A 1 87 ? 12.873 -16.063 10.220 1.00 69.25 87 GLU A O 1
ATOM 692 N N . LEU A 1 88 ? 11.729 -15.595 8.376 1.00 66.12 88 LEU A N 1
ATOM 693 C CA . LEU A 1 88 ? 10.582 -15.018 9.093 1.00 66.12 88 LEU A CA 1
ATOM 694 C C . LEU A 1 88 ? 9.776 -16.042 9.930 1.00 66.12 88 LEU A C 1
ATOM 696 O O . LEU A 1 88 ? 8.797 -15.688 10.595 1.00 66.12 88 LEU A O 1
ATOM 700 N N . GLY A 1 89 ? 10.196 -17.309 9.909 1.00 59.53 89 GLY A N 1
ATOM 701 C CA . GLY A 1 89 ? 9.656 -18.406 10.706 1.00 59.53 89 GLY A CA 1
ATOM 702 C C . GLY A 1 89 ? 8.280 -18.916 10.263 1.00 59.53 89 GLY A C 1
ATOM 703 O O . GLY A 1 89 ? 7.507 -18.253 9.571 1.00 59.53 89 GLY A O 1
ATOM 704 N N . GLU A 1 90 ? 7.932 -20.120 10.720 1.00 58.94 90 GLU A N 1
ATOM 705 C CA . GLU A 1 90 ? 6.622 -20.735 10.463 1.00 58.94 90 GLU A CA 1
ATOM 706 C C . GLU A 1 90 ? 5.457 -19.966 11.109 1.00 58.94 90 GLU A C 1
ATOM 708 O O . GLU A 1 90 ? 4.320 -20.121 10.680 1.00 58.94 90 GLU A O 1
ATOM 713 N N . TYR A 1 91 ? 5.714 -19.127 12.121 1.00 56.12 91 TYR A N 1
ATOM 714 C CA . TYR A 1 91 ? 4.680 -18.493 12.953 1.00 56.12 91 TYR A CA 1
ATOM 715 C C . TYR A 1 91 ? 3.842 -17.429 12.222 1.00 56.12 91 TYR A C 1
ATOM 717 O O . TYR A 1 91 ? 2.682 -17.207 12.574 1.00 56.12 91 TYR A O 1
ATOM 725 N N . TYR A 1 92 ? 4.415 -16.777 11.207 1.00 58.56 92 TYR A N 1
ATOM 726 C CA . TYR A 1 92 ? 3.748 -15.714 10.448 1.00 58.56 92 TYR A CA 1
ATOM 727 C C . TYR A 1 92 ? 3.280 -16.157 9.048 1.00 58.56 92 TYR A C 1
ATOM 729 O O . TYR A 1 92 ? 2.412 -15.490 8.483 1.00 58.56 92 TYR A O 1
ATOM 737 N N . PHE A 1 93 ? 3.783 -17.290 8.525 1.00 64.62 93 PHE A N 1
ATOM 738 C CA . PHE A 1 93 ? 3.692 -17.664 7.097 1.00 64.62 93 PHE A CA 1
ATOM 739 C C . PHE A 1 93 ? 3.170 -19.071 6.802 1.00 64.62 93 PHE A C 1
ATOM 741 O O . PHE A 1 93 ? 3.236 -19.537 5.668 1.00 64.62 93 PHE A O 1
ATOM 748 N N . ASN A 1 94 ? 2.591 -19.757 7.781 1.00 70.12 94 ASN A N 1
ATOM 749 C CA . ASN A 1 94 ? 1.996 -21.080 7.580 1.00 70.12 94 ASN A CA 1
ATOM 750 C C . ASN A 1 94 ? 0.857 -21.066 6.541 1.00 70.12 94 ASN A C 1
ATOM 752 O O . ASN A 1 94 ? 0.590 -22.095 5.918 1.00 70.12 94 ASN A O 1
ATOM 756 N N . LYS A 1 95 ? 0.201 -19.915 6.325 1.00 83.94 95 LYS A N 1
ATOM 757 C CA . LYS A 1 95 ? -0.766 -19.715 5.237 1.00 83.94 95 LYS A CA 1
ATOM 758 C C . LYS A 1 95 ? -0.658 -18.323 4.617 1.00 83.94 95 LYS A C 1
ATOM 760 O O . LYS A 1 95 ? -0.682 -17.312 5.319 1.00 83.94 95 LYS A O 1
ATOM 765 N N . CYS A 1 96 ? -0.634 -18.279 3.292 1.00 86.56 96 CYS A N 1
ATOM 766 C CA . CYS A 1 96 ? -0.707 -17.062 2.501 1.00 86.56 96 CYS A CA 1
ATOM 767 C C . CYS A 1 96 ? -2.113 -16.466 2.600 1.00 86.56 96 CYS A C 1
ATOM 769 O O . CYS A 1 96 ? -3.102 -17.117 2.279 1.00 86.56 96 CYS A O 1
ATOM 771 N N . ASN A 1 97 ? -2.196 -15.228 3.084 1.00 90.12 97 ASN A N 1
ATOM 772 C CA . ASN A 1 97 ? -3.464 -14.517 3.267 1.00 90.12 97 ASN A CA 1
ATOM 773 C C . ASN A 1 97 ? -3.678 -13.394 2.253 1.00 90.12 97 ASN A C 1
ATOM 775 O O . ASN A 1 97 ? -4.788 -12.875 2.176 1.00 90.12 97 ASN A O 1
ATOM 779 N N . GLY A 1 98 ? -2.647 -13.001 1.508 1.00 90.19 98 GLY A N 1
ATOM 780 C CA . GLY A 1 98 ? -2.728 -11.906 0.554 1.00 90.19 98 GLY A CA 1
ATOM 781 C C . GLY A 1 98 ? -1.852 -12.148 -0.660 1.00 90.19 98 GLY A C 1
ATOM 782 O O . GLY A 1 98 ? -0.841 -12.841 -0.575 1.00 90.19 98 GLY A O 1
ATOM 783 N N . PHE A 1 99 ? -2.279 -11.606 -1.790 1.00 91.81 99 PHE A N 1
ATOM 784 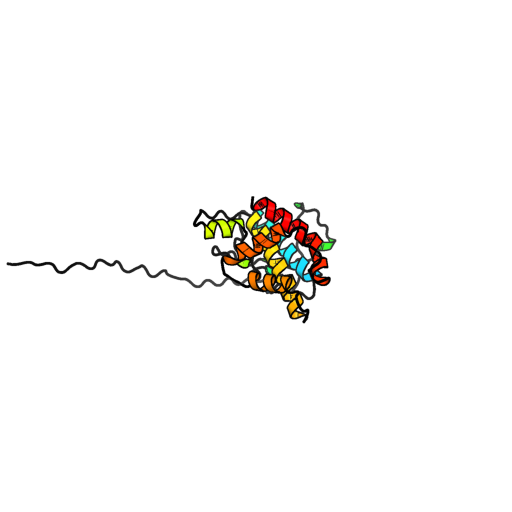C CA . PHE A 1 99 ? -1.596 -11.729 -3.067 1.00 91.81 99 PHE A CA 1
ATOM 785 C C . PHE A 1 99 ? -1.829 -10.473 -3.901 1.00 91.81 99 PHE A C 1
ATOM 787 O O . PHE A 1 99 ? -2.756 -9.704 -3.637 1.00 91.81 99 PHE A O 1
ATOM 794 N N . ILE A 1 100 ? -0.963 -10.274 -4.888 1.00 92.19 100 ILE A N 1
ATOM 795 C CA . ILE A 1 100 ? -1.084 -9.198 -5.868 1.00 92.19 100 ILE A CA 1
ATOM 796 C C . ILE A 1 100 ? -1.661 -9.738 -7.173 1.00 92.19 100 ILE A C 1
ATOM 798 O O . ILE A 1 100 ? -1.427 -10.898 -7.527 1.00 92.19 100 ILE A O 1
ATOM 802 N N . ILE A 1 101 ? -2.431 -8.902 -7.856 1.00 88.62 101 ILE A N 1
ATOM 803 C CA . ILE A 1 101 ? -2.949 -9.141 -9.199 1.00 88.62 101 ILE A CA 1
ATOM 804 C C . ILE A 1 101 ? -2.587 -7.975 -10.104 1.00 88.62 101 ILE A C 1
ATOM 806 O O . ILE A 1 101 ? -2.341 -6.874 -9.625 1.00 88.62 101 ILE A O 1
ATOM 810 N N . ASP A 1 102 ? -2.696 -8.231 -11.403 1.00 77.62 102 ASP A N 1
ATOM 811 C CA . ASP A 1 102 ? -2.477 -7.239 -12.449 1.00 77.62 102 ASP A CA 1
ATOM 812 C C . ASP A 1 102 ? -1.037 -6.695 -12.492 1.00 77.62 102 ASP A C 1
ATOM 814 O O . ASP A 1 102 ? -0.207 -6.978 -11.636 1.00 77.62 102 ASP A O 1
ATOM 818 N N . GLY A 1 103 ? -0.694 -5.994 -13.561 1.00 63.94 103 GLY A N 1
ATOM 819 C CA . GLY A 1 103 ? 0.644 -5.469 -13.803 1.00 63.94 103 GLY A CA 1
ATOM 820 C C . GLY A 1 103 ? 0.599 -4.439 -14.916 1.00 63.94 103 GLY A C 1
ATOM 821 O O . GLY A 1 103 ? 1.218 -4.622 -15.965 1.00 63.94 103 GLY A O 1
ATOM 822 N N . ASP A 1 104 ? -0.205 -3.398 -14.718 1.00 62.38 104 ASP A N 1
ATOM 823 C CA . ASP A 1 104 ? -0.433 -2.368 -15.722 1.00 62.38 104 ASP A CA 1
ATOM 824 C C . ASP A 1 104 ? 0.696 -1.326 -15.767 1.00 62.38 104 ASP A C 1
ATOM 826 O O . ASP A 1 104 ? 1.392 -1.043 -14.792 1.00 62.38 104 ASP A O 1
ATOM 830 N N . LEU A 1 105 ? 0.877 -0.714 -16.941 1.00 61.78 105 LEU A N 1
ATOM 831 C CA . LEU A 1 105 ? 1.904 0.312 -17.178 1.00 61.78 105 LEU A CA 1
ATOM 832 C C . LEU A 1 105 ? 1.460 1.729 -16.796 1.00 61.78 105 LEU A C 1
ATOM 834 O O . LEU A 1 105 ? 2.295 2.627 -16.743 1.00 61.78 105 LEU A O 1
ATOM 838 N N . ALA A 1 106 ? 0.158 1.953 -16.596 1.00 66.56 106 ALA A N 1
ATOM 839 C CA . ALA A 1 106 ? -0.377 3.297 -16.391 1.00 66.56 106 ALA A CA 1
ATOM 840 C C . ALA A 1 106 ? -0.125 3.829 -14.972 1.00 66.56 106 ALA A C 1
ATOM 842 O O . ALA A 1 106 ? -0.056 5.047 -14.802 1.00 66.56 106 ALA A O 1
ATOM 843 N N . GLY A 1 107 ? 0.047 2.926 -13.995 1.00 75.06 107 GLY A N 1
ATOM 844 C CA . GLY A 1 107 ? 0.162 3.223 -12.570 1.00 75.06 107 GLY A CA 1
ATOM 845 C C . GLY A 1 107 ? -1.062 3.959 -12.005 1.00 75.06 107 GLY A C 1
ATOM 846 O O . GLY A 1 107 ? -1.797 4.661 -12.701 1.00 75.06 107 GLY A O 1
ATOM 847 N N . THR A 1 108 ? -1.280 3.855 -10.699 1.00 86.94 108 THR A N 1
ATOM 848 C CA . THR A 1 108 ? -2.395 4.544 -10.035 1.00 86.94 108 THR A CA 1
ATOM 849 C C . THR A 1 108 ? -1.873 5.751 -9.240 1.00 86.94 108 THR A C 1
ATOM 851 O O . THR A 1 108 ? -1.227 5.536 -8.214 1.00 86.94 108 THR A O 1
ATOM 854 N N . PRO A 1 109 ? -2.130 7.021 -9.643 1.00 89.31 109 PRO A N 1
ATOM 855 C CA . PRO A 1 109 ? -1.448 8.200 -9.087 1.00 89.31 109 PRO A CA 1
ATOM 856 C C . PRO A 1 109 ? -1.398 8.301 -7.554 1.00 89.31 109 PRO A C 1
ATOM 858 O O . PRO A 1 109 ? -0.320 8.574 -7.025 1.00 89.31 109 PRO A O 1
ATOM 861 N N . PRO A 1 110 ? -2.481 8.036 -6.793 1.00 90.69 110 PRO A N 1
ATOM 862 C CA . PRO A 1 110 ? -2.397 8.081 -5.336 1.00 90.69 110 PRO A CA 1
ATOM 863 C C . PRO A 1 110 ? -1.473 7.022 -4.720 1.00 90.69 110 PRO A C 1
ATOM 865 O O . PRO A 1 110 ? -0.975 7.229 -3.614 1.00 90.69 110 PRO A O 1
ATOM 868 N N . PHE A 1 111 ? -1.174 5.936 -5.433 1.00 92.38 111 PHE A N 1
ATOM 869 C CA . PHE A 1 111 ? -0.281 4.868 -4.980 1.00 92.38 111 PHE A CA 1
ATOM 870 C C . PHE A 1 111 ? 1.107 4.912 -5.624 1.00 92.38 111 PHE A C 1
ATOM 872 O O . PHE A 1 111 ? 2.019 4.355 -5.040 1.00 92.38 111 PHE A O 1
ATOM 879 N N . MET A 1 112 ? 1.312 5.634 -6.730 1.00 91.12 112 MET A N 1
ATOM 880 C CA . MET A 1 112 ? 2.641 5.804 -7.341 1.00 91.12 112 MET A CA 1
ATOM 881 C C . MET A 1 112 ? 3.665 6.389 -6.362 1.00 91.12 112 MET A C 1
ATOM 883 O O . MET A 1 112 ? 3.316 7.230 -5.528 1.00 91.12 112 MET A O 1
ATOM 887 N N . SER A 1 113 ? 4.935 6.022 -6.518 1.00 89.88 113 SER A N 1
ATOM 888 C CA . SER A 1 113 ? 6.015 6.632 -5.746 1.00 89.88 113 SER A CA 1
ATOM 889 C C . SER A 1 113 ? 6.139 8.135 -6.010 1.00 89.88 113 SER A C 1
ATOM 891 O O . SER A 1 113 ? 5.757 8.651 -7.069 1.00 89.88 113 SER A O 1
ATOM 893 N N . ILE A 1 114 ? 6.712 8.860 -5.055 1.00 88.56 114 ILE A N 1
ATOM 894 C CA . ILE A 1 114 ? 6.995 10.292 -5.206 1.00 88.56 114 ILE A CA 1
ATOM 895 C C . ILE A 1 114 ? 7.928 10.548 -6.391 1.00 88.56 114 ILE A C 1
ATOM 897 O O . ILE A 1 114 ? 7.716 11.508 -7.136 1.00 88.56 114 ILE A O 1
ATOM 901 N N . SER A 1 115 ? 8.930 9.689 -6.593 1.00 87.00 115 SER A N 1
ATOM 902 C CA . SER A 1 115 ? 9.877 9.792 -7.708 1.00 87.00 115 SER A CA 1
ATOM 903 C C . SER A 1 115 ? 9.177 9.684 -9.070 1.00 87.00 115 SER A C 1
ATOM 905 O O . SER A 1 115 ? 9.378 10.531 -9.952 1.00 87.00 115 SER A O 1
ATOM 907 N N . LEU A 1 116 ? 8.268 8.714 -9.225 1.00 89.81 116 LEU A N 1
ATOM 908 C CA . LEU A 1 116 ? 7.491 8.534 -10.453 1.00 89.81 116 LEU A CA 1
ATOM 909 C C . LEU A 1 116 ? 6.551 9.710 -10.710 1.00 89.81 116 LEU A C 1
ATOM 911 O O . LEU A 1 116 ? 6.505 10.226 -11.827 1.00 89.81 116 LEU A O 1
ATOM 915 N N . ILE A 1 117 ? 5.846 10.186 -9.679 1.00 88.25 117 ILE A N 1
ATOM 916 C CA . ILE A 1 117 ? 4.961 11.348 -9.812 1.00 88.25 117 ILE A CA 1
ATOM 917 C C . ILE A 1 117 ? 5.764 12.602 -10.187 1.00 88.25 117 ILE A C 1
ATOM 919 O O . ILE A 1 117 ? 5.349 13.352 -11.068 1.00 88.25 117 ILE A O 1
ATOM 923 N N . ASN A 1 118 ? 6.926 12.829 -9.568 1.00 87.00 118 ASN A N 1
ATOM 924 C CA . ASN A 1 118 ? 7.813 13.940 -9.920 1.00 87.00 118 ASN A CA 1
ATOM 925 C C . ASN A 1 118 ? 8.264 13.870 -11.383 1.00 87.00 118 ASN A C 1
ATOM 927 O O . ASN A 1 118 ? 8.247 14.890 -12.076 1.00 87.00 118 ASN A O 1
ATOM 931 N N . SER A 1 119 ? 8.644 12.682 -11.851 1.00 88.12 119 SER A N 1
ATOM 932 C CA . SER A 1 119 ? 9.070 12.456 -13.235 1.00 88.12 119 SER A CA 1
ATOM 933 C C . SER A 1 119 ? 7.925 12.730 -14.214 1.00 88.12 119 SER A C 1
ATOM 935 O O . SER A 1 119 ? 8.111 13.470 -15.178 1.00 88.12 119 SER A O 1
ATOM 937 N N . LEU A 1 120 ? 6.714 12.251 -13.905 1.00 87.19 120 LEU A N 1
ATOM 938 C CA . LEU A 1 120 ? 5.493 12.523 -14.671 1.00 87.19 120 LEU A CA 1
ATOM 939 C C . LEU A 1 120 ? 5.169 14.021 -14.742 1.00 87.19 120 LEU A C 1
ATOM 941 O O . LEU A 1 120 ? 4.946 14.554 -15.827 1.00 87.19 120 LEU A O 1
ATOM 945 N N . VAL A 1 121 ? 5.180 14.721 -13.603 1.00 86.31 121 VAL A N 1
ATOM 946 C CA . VAL A 1 121 ? 4.864 16.159 -13.525 1.00 86.31 121 VAL A CA 1
ATOM 947 C C . VAL A 1 121 ? 5.881 17.004 -14.292 1.00 86.31 121 VAL A C 1
ATOM 949 O O . VAL A 1 121 ? 5.513 17.999 -14.914 1.00 86.31 121 VAL A O 1
ATOM 952 N N . ARG A 1 122 ? 7.161 16.621 -14.263 1.00 87.31 122 ARG A N 1
ATOM 953 C CA . ARG A 1 122 ? 8.238 17.333 -14.968 1.00 87.31 122 ARG A CA 1
ATOM 954 C C . ARG A 1 122 ? 8.355 16.948 -16.445 1.00 87.31 122 ARG A C 1
ATOM 956 O O . ARG A 1 122 ? 9.177 17.540 -17.139 1.00 87.31 122 ARG A O 1
ATOM 963 N N . GLY A 1 123 ? 7.566 15.980 -16.922 1.00 85.31 123 GLY A N 1
ATOM 964 C CA . GLY A 1 123 ? 7.686 15.433 -18.277 1.00 85.31 123 GLY A CA 1
ATOM 965 C C . GLY A 1 123 ? 9.030 14.743 -18.529 1.00 85.31 12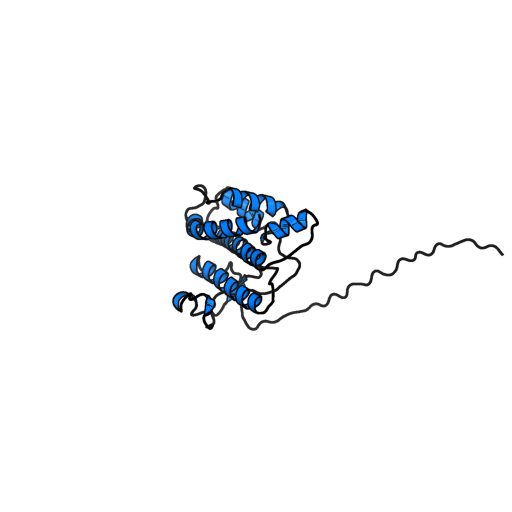3 GLY A C 1
ATOM 966 O O . GLY A 1 123 ? 9.523 14.755 -19.654 1.00 85.31 123 GLY A O 1
ATOM 967 N N . GLY A 1 124 ? 9.652 14.214 -17.473 1.00 83.94 124 GLY A N 1
ATOM 968 C CA . GLY A 1 124 ? 10.917 13.493 -17.543 1.00 83.94 124 GLY A CA 1
ATOM 969 C C . GLY A 1 124 ? 10.742 12.037 -17.969 1.00 83.94 124 GLY A C 1
ATOM 970 O O . GLY A 1 124 ? 9.629 11.528 -18.110 1.00 83.94 124 GLY A O 1
ATOM 971 N N . GLU A 1 125 ? 11.866 11.351 -18.149 1.00 85.38 125 GLU A N 1
ATOM 972 C CA . GLU A 1 125 ? 11.874 9.905 -18.354 1.00 85.38 125 GLU A CA 1
ATOM 973 C C . GLU A 1 125 ? 11.410 9.179 -17.087 1.00 85.38 125 GLU A C 1
ATOM 975 O O . GLU A 1 125 ? 11.781 9.544 -15.971 1.00 85.38 125 GLU A O 1
ATOM 980 N N . ILE A 1 126 ? 10.588 8.146 -17.265 1.00 85.69 126 ILE A N 1
ATOM 981 C CA . ILE A 1 126 ? 10.001 7.383 -16.164 1.00 85.69 126 ILE A CA 1
ATOM 982 C C . ILE A 1 126 ? 10.775 6.078 -16.011 1.00 85.69 126 ILE A C 1
ATOM 984 O O . ILE A 1 126 ? 10.707 5.202 -16.876 1.00 85.69 126 ILE A O 1
ATOM 988 N N . TYR A 1 127 ? 11.473 5.940 -14.885 1.00 86.50 127 TYR A N 1
ATOM 989 C CA . TYR A 1 127 ? 12.201 4.731 -14.516 1.00 86.50 127 TYR A CA 1
ATOM 990 C C . TYR A 1 127 ? 11.537 4.080 -13.308 1.00 86.50 127 TYR A C 1
ATOM 992 O O . TYR A 1 127 ? 11.722 4.522 -12.181 1.00 86.50 127 TYR A O 1
ATOM 1000 N N . HIS A 1 128 ? 10.755 3.029 -13.558 1.00 89.31 128 HIS A N 1
ATOM 1001 C CA . HIS A 1 128 ? 10.119 2.251 -12.496 1.00 89.31 128 HIS A CA 1
ATOM 1002 C C . HIS A 1 128 ? 11.080 1.194 -11.959 1.00 89.31 128 HIS A C 1
ATOM 1004 O O . HIS A 1 128 ? 11.620 0.389 -12.721 1.00 89.31 128 HIS A O 1
ATOM 1010 N N . THR A 1 129 ? 11.253 1.167 -10.646 1.00 90.50 129 THR A N 1
ATOM 1011 C CA . THR A 1 129 ? 12.136 0.267 -9.907 1.00 90.50 129 THR A CA 1
ATOM 1012 C C . THR A 1 129 ? 11.339 -0.565 -8.893 1.00 90.50 129 THR A C 1
ATOM 1014 O O . THR A 1 129 ? 10.202 -0.230 -8.561 1.00 90.50 129 THR A O 1
ATOM 1017 N N . PRO A 1 130 ? 11.915 -1.646 -8.338 1.00 89.69 130 PRO A N 1
ATOM 1018 C CA . PRO A 1 130 ? 11.276 -2.376 -7.243 1.00 89.69 130 PRO A CA 1
ATOM 1019 C C . PRO A 1 130 ? 11.009 -1.500 -6.013 1.00 89.69 130 PRO A C 1
ATOM 1021 O O . PRO A 1 130 ? 10.078 -1.783 -5.266 1.00 89.69 130 PRO A O 1
ATOM 1024 N N . LEU A 1 131 ? 11.806 -0.445 -5.800 1.00 89.81 131 LEU A N 1
ATOM 1025 C CA . LEU A 1 131 ? 11.618 0.486 -4.687 1.00 89.81 131 LEU A CA 1
ATOM 1026 C C . LEU A 1 131 ? 10.325 1.289 -4.847 1.00 89.81 131 LEU A C 1
ATOM 1028 O O . LEU A 1 131 ? 9.636 1.523 -3.860 1.00 89.81 131 LEU A O 1
ATOM 1032 N N . ASP A 1 132 ? 9.946 1.628 -6.079 1.00 90.62 132 ASP A N 1
ATOM 1033 C CA . ASP A 1 132 ? 8.693 2.335 -6.346 1.00 90.62 132 ASP A CA 1
ATOM 1034 C C . ASP A 1 132 ? 7.467 1.465 -6.027 1.00 90.62 132 ASP A C 1
ATOM 1036 O O . ASP A 1 132 ? 6.479 1.949 -5.470 1.00 90.62 132 ASP A O 1
ATOM 1040 N N . ASP A 1 133 ? 7.538 0.162 -6.325 1.00 93.06 133 ASP A N 1
ATOM 1041 C CA . ASP A 1 133 ? 6.505 -0.800 -5.922 1.00 93.06 133 ASP A CA 1
ATOM 1042 C C . ASP A 1 133 ? 6.444 -0.942 -4.389 1.00 93.06 133 ASP A C 1
ATOM 1044 O O . ASP A 1 133 ? 5.356 -0.993 -3.814 1.00 93.06 133 ASP A O 1
ATOM 1048 N N . LEU A 1 134 ? 7.598 -0.962 -3.707 1.00 91.75 134 LEU A N 1
ATOM 1049 C CA . LEU A 1 134 ? 7.662 -1.001 -2.242 1.00 91.75 134 LEU A CA 1
ATOM 1050 C C . LEU A 1 134 ? 7.068 0.263 -1.605 1.00 91.75 134 LEU A C 1
ATOM 1052 O O . LEU A 1 134 ? 6.283 0.150 -0.664 1.00 91.75 134 LEU A O 1
ATOM 1056 N N . GLU A 1 135 ? 7.357 1.449 -2.146 1.00 91.06 135 GLU A N 1
ATOM 1057 C CA . GLU A 1 135 ? 6.736 2.704 -1.706 1.00 91.06 135 GLU A CA 1
ATOM 1058 C C . GLU A 1 135 ? 5.210 2.661 -1.901 1.00 91.06 135 GLU A C 1
ATOM 1060 O O . GLU A 1 135 ? 4.438 3.063 -1.027 1.00 91.06 135 GLU A O 1
ATOM 1065 N N . SER A 1 136 ? 4.756 2.085 -3.015 1.00 92.62 136 SER A N 1
ATOM 1066 C CA . SER A 1 136 ? 3.332 1.907 -3.314 1.00 92.62 136 SER A CA 1
ATOM 1067 C C . SER A 1 136 ? 2.604 1.070 -2.255 1.00 92.62 136 SER A C 1
ATOM 1069 O O . SER A 1 136 ? 1.470 1.394 -1.889 1.00 92.62 136 SER A O 1
ATOM 1071 N N . PHE A 1 137 ? 3.250 0.051 -1.673 1.00 93.75 137 PHE A N 1
ATOM 1072 C CA . PHE A 1 137 ? 2.675 -0.709 -0.556 1.00 93.75 137 PHE A CA 1
ATOM 1073 C C . PHE A 1 137 ? 2.467 0.138 0.708 1.00 93.75 137 PHE A C 1
ATOM 1075 O O . PHE A 1 137 ? 1.481 -0.080 1.421 1.00 93.75 137 PHE A O 1
ATOM 1082 N N . VAL A 1 138 ? 3.327 1.130 0.970 1.00 90.62 138 VAL A N 1
ATOM 1083 C CA . VAL A 1 138 ? 3.147 2.088 2.076 1.00 90.62 138 VAL A CA 1
ATOM 1084 C C . VAL A 1 138 ? 1.866 2.895 1.861 1.00 90.62 138 VAL A C 1
ATOM 1086 O O . VAL A 1 138 ? 1.025 3.000 2.759 1.00 90.62 138 VAL A O 1
ATOM 1089 N N . TRP A 1 139 ? 1.674 3.405 0.640 1.00 91.62 139 TRP A N 1
ATOM 1090 C CA . TRP A 1 139 ? 0.490 4.176 0.263 1.00 91.62 139 TRP A CA 1
ATOM 1091 C C . TRP A 1 139 ? -0.796 3.342 0.334 1.00 91.62 139 TRP A C 1
ATOM 1093 O O . TRP A 1 139 ? -1.817 3.825 0.830 1.00 91.62 139 TRP A O 1
ATOM 1103 N N . VAL A 1 140 ? -0.744 2.073 -0.086 1.00 94.56 140 VAL A N 1
ATOM 1104 C CA . VAL A 1 140 ? -1.863 1.122 0.033 1.00 94.56 140 VAL A CA 1
ATOM 1105 C C . VAL A 1 140 ? -2.214 0.853 1.495 1.00 94.56 140 VAL A C 1
ATOM 1107 O O . VAL A 1 140 ? -3.394 0.898 1.850 1.00 94.56 140 VAL A O 1
ATOM 1110 N N . LEU A 1 141 ? -1.221 0.602 2.354 1.00 92.19 141 LEU A N 1
ATOM 1111 C CA . LEU A 1 141 ? -1.454 0.348 3.775 1.00 92.19 141 LEU A CA 1
ATOM 1112 C C . LEU A 1 141 ? -2.103 1.560 4.454 1.00 92.19 141 LEU A C 1
ATOM 1114 O O . LEU A 1 141 ? -3.106 1.405 5.152 1.00 92.19 141 LEU A O 1
ATOM 1118 N N . LEU A 1 142 ? -1.576 2.762 4.209 1.00 90.06 142 LEU A N 1
ATOM 1119 C CA . LEU A 1 142 ? -2.108 4.005 4.762 1.00 90.06 142 LEU A CA 1
ATOM 1120 C C . LEU A 1 142 ? -3.561 4.244 4.333 1.00 90.06 142 LEU A C 1
ATOM 1122 O O . LEU A 1 142 ? -4.428 4.497 5.173 1.00 90.06 142 LEU A O 1
ATOM 1126 N N . TRP A 1 143 ? -3.843 4.100 3.036 1.00 93.44 143 TRP A N 1
ATOM 1127 C CA . TRP A 1 143 ? -5.198 4.203 2.500 1.00 93.44 143 TRP A CA 1
ATOM 1128 C C . TRP A 1 143 ? -6.135 3.186 3.163 1.00 93.44 143 TRP A C 1
ATOM 1130 O O . TRP A 1 143 ? -7.229 3.541 3.601 1.00 93.44 143 TRP A O 1
ATOM 1140 N N . ALA A 1 144 ? -5.701 1.927 3.285 1.00 93.81 144 ALA A N 1
ATOM 1141 C CA . ALA A 1 144 ? -6.531 0.848 3.812 1.00 93.81 144 ALA A CA 1
ATOM 1142 C C . ALA A 1 144 ? -6.813 0.995 5.310 1.00 93.81 144 ALA A C 1
ATOM 1144 O O . ALA A 1 144 ? -7.909 0.648 5.757 1.00 93.81 144 ALA A O 1
ATOM 1145 N N . ILE A 1 145 ? -5.872 1.543 6.084 1.00 90.19 145 ILE A N 1
ATOM 1146 C CA . ILE A 1 145 ? -6.095 1.898 7.490 1.00 90.19 145 ILE A CA 1
ATOM 1147 C C . ILE A 1 145 ? -7.197 2.960 7.589 1.00 90.19 145 ILE A C 1
ATOM 1149 O O . ILE A 1 145 ? -8.166 2.750 8.316 1.00 90.19 145 ILE A O 1
ATOM 1153 N N . LEU A 1 146 ? -7.098 4.059 6.834 1.00 91.12 146 LEU A N 1
ATOM 1154 C CA . LEU A 1 146 ? -8.079 5.155 6.868 1.00 91.12 146 LEU A CA 1
ATOM 1155 C C . LEU A 1 146 ? -9.477 4.699 6.408 1.00 91.12 146 LEU A C 1
ATOM 1157 O O . LEU A 1 146 ? -10.483 5.006 7.054 1.00 91.12 146 LEU A O 1
ATOM 1161 N N . ASP A 1 147 ? -9.548 3.888 5.351 1.00 92.69 147 ASP A N 1
ATOM 1162 C CA . ASP A 1 147 ? -10.795 3.268 4.883 1.00 92.69 147 ASP A CA 1
ATOM 1163 C C . ASP A 1 147 ? -11.393 2.319 5.934 1.00 92.69 147 ASP A C 1
ATOM 1165 O O . ASP A 1 147 ? -12.594 2.338 6.199 1.00 92.69 147 ASP A O 1
ATOM 1169 N N . THR A 1 148 ? -10.556 1.532 6.612 1.00 89.25 148 THR A N 1
ATOM 1170 C CA . THR A 1 148 ? -11.017 0.643 7.687 1.00 89.25 148 THR A CA 1
ATOM 1171 C C . THR A 1 148 ? -11.545 1.437 8.878 1.00 89.25 148 THR A C 1
ATOM 1173 O O . THR A 1 148 ? -12.562 1.060 9.460 1.00 89.25 148 THR A O 1
ATOM 1176 N N . LEU A 1 149 ? -10.886 2.533 9.262 1.00 88.12 149 LEU A N 1
ATOM 1177 C CA . LEU A 1 149 ? -11.350 3.378 10.361 1.00 88.12 149 LEU A CA 1
ATOM 1178 C C . LEU A 1 149 ? -12.731 3.971 10.044 1.00 88.12 149 LEU A C 1
ATOM 1180 O O . LEU A 1 149 ? -13.657 3.823 10.841 1.00 88.12 149 LEU A O 1
ATOM 1184 N N . THR A 1 150 ? -12.894 4.549 8.852 1.00 89.75 150 THR A N 1
ATOM 1185 C CA . THR A 1 150 ? -14.168 5.154 8.423 1.00 89.75 150 THR A CA 1
ATOM 1186 C C . THR A 1 150 ? -15.309 4.142 8.319 1.00 89.75 150 THR A C 1
ATOM 1188 O O . THR A 1 150 ? -16.413 4.433 8.769 1.00 89.75 150 THR A O 1
ATOM 1191 N N . LYS A 1 151 ? -15.053 2.927 7.817 1.00 88.88 151 LYS A N 1
ATOM 1192 C CA . LYS A 1 151 ? -16.051 1.839 7.761 1.00 88.88 151 LYS A CA 1
ATOM 1193 C C . LYS A 1 151 ? -16.523 1.339 9.124 1.00 88.88 151 LYS A C 1
ATOM 1195 O O . LYS A 1 151 ? -17.596 0.756 9.204 1.00 88.88 151 LYS A O 1
ATOM 1200 N N . ASN A 1 152 ? -15.725 1.531 10.171 1.00 86.12 152 ASN A N 1
ATOM 1201 C CA . ASN A 1 152 ? -16.087 1.183 11.546 1.00 86.12 152 ASN A CA 1
ATOM 1202 C C . ASN A 1 152 ? -16.697 2.377 12.305 1.00 86.12 152 ASN A C 1
ATOM 1204 O O . ASN A 1 152 ? -16.618 2.421 13.533 1.00 86.12 152 ASN A O 1
ATOM 1208 N N . ASP A 1 153 ? -17.237 3.361 11.576 1.00 86.38 153 ASP A N 1
ATOM 1209 C CA . ASP A 1 153 ? -17.845 4.588 12.105 1.00 86.38 153 ASP A CA 1
ATOM 1210 C C . ASP A 1 153 ? -16.900 5.413 12.998 1.00 86.38 153 ASP A C 1
ATOM 1212 O O . ASP A 1 153 ? -17.322 6.190 13.859 1.00 86.38 153 ASP A O 1
ATOM 1216 N N . ILE A 1 154 ? -15.586 5.263 12.799 1.00 86.88 154 ILE A N 1
ATOM 1217 C CA . ILE A 1 154 ? -14.586 6.036 13.529 1.00 86.88 154 ILE A CA 1
ATOM 1218 C C . ILE A 1 154 ? -14.390 7.348 12.789 1.00 86.88 154 ILE A C 1
ATOM 1220 O O . ILE A 1 154 ? -13.963 7.388 11.635 1.00 86.88 154 ILE A O 1
ATOM 1224 N N . ARG A 1 155 ? -14.678 8.442 13.489 1.00 88.81 155 ARG A N 1
ATOM 1225 C CA . ARG A 1 155 ? -14.446 9.782 12.970 1.00 88.81 155 ARG A CA 1
ATOM 1226 C C . ARG A 1 155 ? -12.947 10.046 12.864 1.00 88.81 155 ARG A C 1
ATOM 1228 O O . ARG A 1 155 ? -12.256 10.081 13.881 1.00 88.81 155 ARG A O 1
ATOM 1235 N N . LEU A 1 156 ? -12.492 10.284 11.640 1.00 89.75 156 LEU A N 1
ATOM 1236 C CA . LEU A 1 156 ? -11.138 10.738 11.359 1.00 89.75 156 LEU A CA 1
ATOM 1237 C C . LEU A 1 156 ? -10.909 12.147 11.927 1.00 89.75 156 LEU A C 1
ATOM 1239 O O . LEU A 1 156 ? -11.816 12.991 11.938 1.00 89.75 156 LEU A O 1
ATOM 1243 N N . THR A 1 157 ? -9.690 12.422 12.388 1.00 88.19 157 THR A N 1
ATOM 1244 C CA . THR A 1 157 ? -9.246 13.793 12.661 1.00 88.19 157 THR A CA 1
ATOM 1245 C C . THR A 1 157 ? -9.233 14.604 11.363 1.00 88.19 157 THR A C 1
ATOM 1247 O O . THR A 1 157 ? -9.289 14.058 10.261 1.00 88.19 157 THR A O 1
ATOM 1250 N N . ARG A 1 158 ? -9.162 15.938 11.462 1.00 85.88 158 ARG A N 1
ATOM 1251 C CA . ARG A 1 158 ? -9.083 16.792 10.265 1.00 85.88 158 ARG A CA 1
ATOM 1252 C C . ARG A 1 158 ? -7.892 16.410 9.381 1.00 85.88 158 ARG A C 1
ATOM 1254 O O . ARG A 1 158 ? -8.052 16.316 8.173 1.00 85.88 158 ARG A O 1
ATOM 1261 N N . VAL A 1 159 ? -6.747 16.141 10.011 1.00 82.38 159 VAL A N 1
ATOM 1262 C CA . VAL A 1 159 ? -5.539 15.673 9.327 1.00 82.38 159 VAL A CA 1
ATOM 1263 C C . VAL A 1 159 ? -5.850 14.353 8.623 1.00 82.38 159 VAL A C 1
ATOM 1265 O O . VAL A 1 159 ? -5.846 14.315 7.404 1.00 82.38 159 VAL A O 1
ATOM 1268 N N . GLU A 1 160 ? -6.265 13.312 9.346 1.00 86.25 160 GLU A N 1
ATOM 1269 C CA . GLU A 1 160 ? -6.617 12.005 8.762 1.00 86.25 160 GLU A CA 1
ATOM 1270 C C . GLU A 1 160 ? -7.627 12.088 7.597 1.00 86.25 160 GLU A C 1
ATOM 1272 O O . GLU A 1 160 ? -7.526 11.337 6.625 1.00 86.25 160 GLU A O 1
ATOM 1277 N N . GLN A 1 161 ? -8.594 13.006 7.662 1.00 89.50 161 GLN A N 1
ATOM 1278 C CA . GLN A 1 161 ? -9.585 13.193 6.605 1.00 89.50 161 GLN A CA 1
ATOM 1279 C C . GLN A 1 161 ? -9.004 13.865 5.354 1.00 89.50 161 GLN A C 1
ATOM 1281 O O . GLN A 1 161 ? -9.278 13.408 4.242 1.00 89.50 161 GLN A O 1
ATOM 1286 N N . ASP A 1 162 ? -8.214 14.929 5.513 1.00 85.81 162 ASP A N 1
ATOM 1287 C CA . ASP A 1 162 ? -7.543 15.616 4.400 1.00 85.81 162 ASP A CA 1
ATOM 1288 C C . ASP A 1 162 ? -6.613 14.638 3.666 1.00 85.81 162 ASP A C 1
ATOM 1290 O O . ASP A 1 162 ? -6.617 14.531 2.437 1.00 85.81 162 ASP A O 1
ATOM 1294 N N . TRP A 1 163 ? -5.905 13.838 4.455 1.00 83.62 163 TRP A N 1
ATOM 1295 C CA . TRP A 1 163 ? -5.084 12.709 4.050 1.00 83.62 163 TRP A CA 1
ATOM 1296 C C . TRP A 1 163 ? -5.852 11.682 3.214 1.00 83.62 163 TRP A C 1
ATOM 1298 O O . TRP A 1 163 ? -5.471 11.368 2.082 1.00 83.62 163 TRP A O 1
ATOM 1308 N N . PHE A 1 164 ? -6.970 11.187 3.746 1.00 90.19 164 PHE A N 1
ATOM 1309 C CA . PHE A 1 164 ? -7.772 10.180 3.065 1.00 90.19 164 PHE A CA 1
ATOM 1310 C C . PHE A 1 164 ? -8.359 10.706 1.750 1.00 90.19 164 PHE A C 1
ATOM 1312 O O . PHE A 1 164 ? -8.358 9.999 0.744 1.00 90.19 164 PHE A O 1
ATOM 1319 N N . ASN A 1 165 ? -8.800 11.966 1.724 1.00 89.19 165 ASN A N 1
ATOM 1320 C CA . ASN A 1 165 ? -9.296 12.614 0.511 1.00 89.19 165 ASN A CA 1
ATOM 1321 C C . ASN A 1 165 ? -8.213 12.685 -0.576 1.00 89.19 165 ASN A C 1
ATOM 1323 O O . ASN A 1 165 ? -8.493 12.397 -1.739 1.00 89.19 165 ASN A O 1
ATOM 1327 N N . CYS A 1 166 ? -6.971 13.007 -0.201 1.00 84.50 166 CYS A N 1
ATOM 1328 C CA . CYS A 1 166 ? -5.850 13.057 -1.139 1.00 84.50 166 CYS A CA 1
ATOM 1329 C C . CYS A 1 166 ? -5.532 11.681 -1.727 1.00 84.50 166 CYS A C 1
ATOM 1331 O O . CYS A 1 166 ? -5.405 11.555 -2.941 1.00 84.50 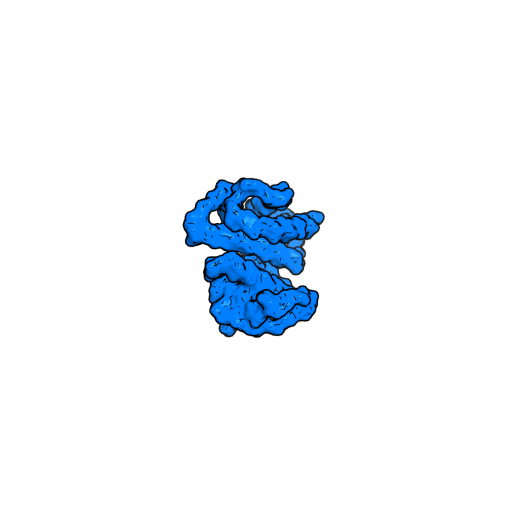166 CYS A O 1
ATOM 1333 N N . LEU A 1 167 ? -5.473 10.636 -0.897 1.00 87.19 167 LEU A N 1
ATOM 1334 C CA . LEU A 1 167 ? -5.181 9.271 -1.355 1.00 87.19 167 LEU A CA 1
ATOM 1335 C C . LEU A 1 167 ? -6.339 8.632 -2.151 1.00 87.19 167 LEU A C 1
ATOM 1337 O O . LEU A 1 167 ? -6.193 7.544 -2.701 1.00 87.19 167 LEU A O 1
ATOM 1341 N N . ARG A 1 168 ? -7.499 9.290 -2.237 1.00 89.06 168 ARG A N 1
ATOM 1342 C CA . ARG A 1 168 ? -8.612 8.915 -3.127 1.00 89.06 168 ARG A CA 1
ATOM 1343 C C . ARG A 1 168 ? -8.637 9.718 -4.428 1.00 89.06 168 ARG A C 1
ATOM 1345 O O . ARG A 1 168 ? -9.452 9.426 -5.301 1.00 89.06 168 ARG A O 1
ATOM 1352 N N . SER A 1 169 ? -7.790 10.736 -4.547 1.00 86.44 169 SER A N 1
ATOM 1353 C CA . SER A 1 169 ? -7.704 11.588 -5.725 1.00 86.44 169 SER A CA 1
ATOM 1354 C C . SER A 1 169 ? -6.735 10.997 -6.743 1.00 86.44 169 SER A C 1
ATOM 1356 O O . SER A 1 169 ? -5.602 10.670 -6.409 1.00 86.44 169 SER A O 1
ATOM 1358 N N . ASN A 1 170 ? -7.151 10.943 -8.008 1.00 83.50 170 ASN A N 1
ATOM 1359 C CA . ASN A 1 170 ? -6.273 10.595 -9.133 1.00 83.50 170 ASN A CA 1
ATOM 1360 C C . ASN A 1 170 ? -5.500 11.812 -9.677 1.00 83.50 170 ASN A C 1
ATOM 1362 O O . ASN A 1 170 ? -4.954 11.764 -10.775 1.00 83.50 170 ASN A O 1
ATOM 1366 N N . SER A 1 171 ? -5.488 12.923 -8.937 1.00 83.69 171 SER A N 1
ATOM 1367 C CA . SER A 1 171 ? -4.776 14.144 -9.308 1.00 83.69 171 SER A CA 1
ATOM 1368 C C . SER A 1 171 ? -3.296 14.062 -8.939 1.00 83.69 171 SER A C 1
ATOM 1370 O O . SER A 1 171 ? -2.941 13.589 -7.859 1.00 83.69 171 SER A O 1
ATOM 1372 N N . PHE A 1 172 ? -2.433 14.645 -9.774 1.00 75.94 172 PHE A N 1
ATOM 1373 C CA . PHE A 1 172 ? -1.017 14.852 -9.450 1.00 75.94 172 PHE A CA 1
ATOM 1374 C C . PHE A 1 172 ? -0.795 15.793 -8.252 1.00 75.94 172 PHE A C 1
ATOM 1376 O O . PHE A 1 172 ? 0.308 15.852 -7.711 1.00 75.94 172 PHE A O 1
ATOM 1383 N N . GLU A 1 173 ? -1.840 16.474 -7.767 1.00 74.88 173 GLU A N 1
ATOM 1384 C CA . GLU A 1 173 ? -1.806 17.197 -6.489 1.00 74.88 173 GLU A CA 1
ATOM 1385 C C . GLU A 1 173 ? -1.480 16.293 -5.291 1.00 74.88 173 GLU A C 1
ATOM 1387 O O . GLU A 1 173 ? -1.001 16.796 -4.273 1.00 74.88 173 GLU A O 1
ATOM 1392 N N . VAL A 1 174 ? -1.650 14.968 -5.419 1.00 81.25 174 VAL A N 1
ATOM 1393 C CA . VAL A 1 174 ? -1.254 13.997 -4.390 1.00 81.25 174 VAL A CA 1
ATOM 1394 C C . VAL A 1 174 ? 0.232 14.089 -4.026 1.00 81.25 174 VAL A C 1
ATOM 1396 O O . VAL A 1 174 ? 0.590 13.828 -2.879 1.00 81.25 174 VAL A O 1
ATOM 1399 N N . LEU A 1 175 ? 1.089 14.544 -4.950 1.00 82.56 175 LEU A N 1
ATOM 1400 C CA . LEU A 1 175 ? 2.508 14.800 -4.689 1.00 82.56 175 LEU A CA 1
ATOM 1401 C C . LEU A 1 175 ? 2.709 15.780 -3.532 1.00 82.56 175 LEU A C 1
ATOM 1403 O O . LEU A 1 175 ? 3.546 15.549 -2.662 1.00 82.56 175 LEU A O 1
ATOM 1407 N N . ARG A 1 176 ? 1.923 16.867 -3.506 1.00 79.25 176 ARG A N 1
ATOM 1408 C CA . ARG A 1 176 ? 2.003 17.883 -2.449 1.00 79.25 176 ARG A CA 1
ATOM 1409 C C . ARG A 1 176 ? 1.688 17.248 -1.099 1.00 79.25 176 ARG A C 1
ATOM 1411 O O . ARG A 1 176 ? 2.412 17.478 -0.139 1.00 79.25 176 ARG A O 1
ATOM 1418 N N . SER A 1 177 ? 0.644 16.427 -1.043 1.00 79.69 177 SER A N 1
ATOM 1419 C CA . SER A 1 177 ? 0.223 15.752 0.184 1.00 79.69 177 SER A CA 1
ATOM 1420 C C . SER A 1 177 ? 1.269 14.749 0.667 1.00 79.69 177 SER A C 1
ATOM 1422 O O . SER A 1 177 ? 1.629 14.775 1.839 1.00 79.69 177 SER A O 1
ATOM 1424 N N . LYS A 1 178 ? 1.819 13.918 -0.228 1.00 84.81 178 LYS A N 1
ATOM 1425 C CA . LYS A 1 178 ? 2.893 12.968 0.111 1.00 84.81 178 LYS A CA 1
ATOM 1426 C C . LYS A 1 178 ? 4.153 13.674 0.613 1.00 84.81 178 LYS A C 1
ATOM 1428 O O . LYS A 1 178 ? 4.716 13.258 1.620 1.00 84.81 178 LYS A O 1
ATOM 1433 N N . GLY A 1 179 ? 4.542 14.781 -0.024 1.00 78.25 179 GLY A N 1
ATOM 1434 C CA . GLY A 1 179 ? 5.646 15.619 0.446 1.00 78.25 179 GLY A CA 1
ATOM 1435 C C . GLY A 1 179 ? 5.413 16.182 1.852 1.00 78.25 179 GLY A C 1
ATOM 1436 O O . GLY A 1 179 ? 6.336 16.201 2.659 1.00 78.25 179 GLY A O 1
ATOM 1437 N N . VAL A 1 180 ? 4.179 16.585 2.181 1.00 76.75 180 VAL A N 1
ATOM 1438 C CA . VAL A 1 180 ? 3.826 17.036 3.539 1.00 76.75 180 VAL A CA 1
ATOM 1439 C C . VAL A 1 180 ? 3.998 15.917 4.578 1.00 76.75 180 VAL A C 1
ATOM 1441 O O . VAL A 1 180 ? 4.556 16.207 5.628 1.00 76.75 180 VAL A O 1
ATOM 1444 N N . LEU A 1 181 ? 3.644 14.649 4.300 1.00 76.00 181 LEU A N 1
ATOM 1445 C CA . LEU A 1 181 ? 3.906 13.555 5.270 1.00 76.00 181 LEU A CA 1
ATOM 1446 C C . LEU A 1 181 ? 5.352 13.392 5.600 1.00 76.00 181 LEU A C 1
ATOM 1448 O O . LEU A 1 181 ? 5.684 13.190 6.759 1.00 76.00 181 LEU A O 1
ATOM 1452 N N . ILE A 1 182 ? 6.167 13.338 4.552 1.00 76.12 182 ILE A N 1
ATOM 1453 C CA . ILE A 1 182 ? 7.570 13.012 4.715 1.00 76.12 182 ILE A CA 1
ATOM 1454 C C . ILE A 1 182 ? 8.215 14.089 5.583 1.00 76.12 182 ILE A C 1
ATOM 1456 O O . ILE A 1 182 ? 9.009 13.773 6.460 1.00 76.12 182 ILE A O 1
ATOM 1460 N N . ASN A 1 183 ? 7.780 15.342 5.421 1.00 75.19 183 ASN A N 1
ATOM 1461 C CA . ASN A 1 183 ? 8.193 16.450 6.276 1.00 75.19 183 ASN A CA 1
ATOM 1462 C C . ASN A 1 183 ? 7.624 16.378 7.707 1.00 75.19 183 ASN A C 1
ATOM 1464 O O . ASN A 1 183 ? 8.237 16.924 8.619 1.00 75.19 183 ASN A O 1
ATOM 1468 N N . ASP A 1 184 ? 6.481 15.720 7.911 1.00 72.38 184 ASP A N 1
ATOM 1469 C CA . ASP A 1 184 ? 5.837 15.527 9.217 1.00 72.38 184 ASP A CA 1
ATOM 1470 C C . ASP A 1 184 ? 6.358 14.278 9.968 1.00 72.38 184 ASP A C 1
ATOM 1472 O O . ASP A 1 184 ? 5.804 13.910 11.011 1.00 72.38 184 ASP A O 1
ATOM 1476 N N . LEU A 1 185 ? 7.412 13.614 9.471 1.00 68.81 185 LEU A N 1
ATOM 1477 C CA . LEU A 1 185 ? 8.069 12.504 10.166 1.00 68.81 185 LEU A CA 1
ATOM 1478 C C . LEU A 1 185 ? 8.951 12.998 11.336 1.00 68.81 185 LEU A C 1
ATOM 1480 O O . LEU A 1 185 ? 9.697 13.966 11.183 1.00 68.81 185 LEU A O 1
ATOM 1484 N N . PRO A 1 186 ? 8.944 12.308 12.496 1.00 69.12 186 PRO A N 1
ATOM 1485 C CA . PRO A 1 186 ? 8.068 11.189 12.841 1.00 69.12 186 PRO A CA 1
ATOM 1486 C C . PRO A 1 186 ? 6.635 11.663 13.126 1.00 69.12 186 PRO A C 1
ATOM 1488 O O . PRO A 1 186 ? 6.424 12.693 13.769 1.00 69.12 186 PRO A O 1
ATOM 1491 N N . ILE A 1 187 ?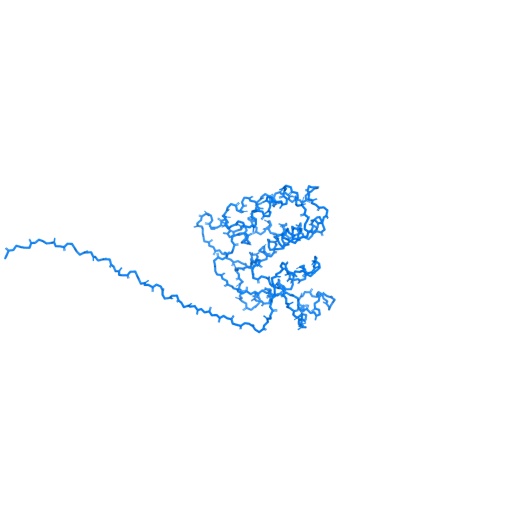 5.649 10.862 12.708 1.00 68.19 187 ILE A N 1
ATOM 1492 C CA . ILE A 1 187 ? 4.215 11.175 12.829 1.00 68.19 187 ILE A CA 1
ATOM 1493 C C . ILE A 1 187 ? 3.869 11.569 14.287 1.00 68.19 187 ILE A C 1
ATOM 1495 O O . ILE A 1 187 ? 4.038 10.763 15.205 1.00 68.19 187 ILE A O 1
ATOM 1499 N N . SER A 1 188 ? 3.390 12.805 14.512 1.00 62.38 188 SER A N 1
ATOM 1500 C CA . SER A 1 188 ? 3.201 13.402 15.856 1.00 62.38 188 SER A CA 1
ATOM 1501 C C . SER A 1 188 ? 1.745 13.417 16.385 1.00 62.38 188 SER A C 1
ATOM 1503 O O . SER A 1 188 ? 0.822 12.955 15.729 1.00 62.38 188 SER A O 1
ATOM 1505 N N . GLN A 1 189 ? 1.530 13.935 17.606 1.00 58.78 189 GLN A N 1
ATOM 1506 C CA . GLN A 1 189 ? 0.398 13.745 18.550 1.00 58.78 189 GLN A CA 1
ATOM 1507 C C . GLN A 1 189 ? -1.053 14.047 18.085 1.00 58.78 189 GLN A C 1
ATOM 1509 O O . GLN A 1 189 ? -1.982 13.882 18.874 1.00 58.78 189 GLN A O 1
ATOM 1514 N N . ASN A 1 190 ? -1.288 14.468 16.840 1.00 68.44 190 ASN A N 1
ATOM 1515 C CA . ASN A 1 190 ? -2.615 14.891 16.352 1.00 68.44 190 ASN A CA 1
ATOM 1516 C C . ASN A 1 190 ? -3.424 13.786 15.644 1.00 68.44 190 ASN A C 1
ATOM 1518 O O . ASN A 1 190 ? -4.497 14.054 15.096 1.00 68.44 190 ASN A O 1
ATOM 1522 N N . TRP A 1 191 ? -2.915 12.556 15.636 1.00 74.69 191 TRP A N 1
ATOM 1523 C CA . TRP A 1 191 ? -3.582 11.399 15.040 1.00 74.69 191 TRP A CA 1
ATOM 1524 C C . TRP A 1 191 ? -4.406 10.639 16.077 1.00 74.69 191 TRP A C 1
ATOM 1526 O O . TRP A 1 191 ? -4.129 10.674 17.278 1.00 74.69 191 TRP A O 1
ATOM 1536 N N . SER A 1 192 ? -5.443 9.943 15.620 1.00 77.06 192 SER A N 1
ATOM 1537 C CA . SER A 1 192 ? -6.291 9.155 16.506 1.00 77.06 192 SER A CA 1
ATOM 1538 C C . SER A 1 192 ? -5.476 8.045 17.193 1.00 77.06 192 SER A C 1
ATOM 1540 O O . SER A 1 192 ? -4.609 7.434 16.563 1.00 77.06 192 SER A O 1
ATOM 1542 N N . PRO A 1 193 ? -5.768 7.683 18.458 1.00 78.06 193 PRO A N 1
ATOM 1543 C CA . PRO A 1 193 ? -5.045 6.614 19.155 1.00 78.06 193 PRO A CA 1
ATOM 1544 C C . PRO A 1 193 ? -5.034 5.266 18.418 1.00 78.06 193 PRO A C 1
ATOM 1546 O O . PRO A 1 193 ? -4.115 4.474 18.591 1.00 78.06 193 PRO A O 1
ATOM 1549 N N . ARG A 1 194 ? -6.046 5.001 17.579 1.00 76.00 194 ARG A N 1
ATOM 1550 C CA . ARG A 1 194 ? -6.116 3.789 16.749 1.00 76.00 194 ARG A CA 1
ATOM 1551 C C . ARG A 1 194 ? -5.269 3.876 15.484 1.00 76.00 194 ARG A C 1
ATOM 1553 O O . ARG A 1 194 ? -4.872 2.843 14.968 1.00 76.00 194 ARG A O 1
ATOM 1560 N N . PHE A 1 195 ? -4.992 5.074 14.984 1.00 76.38 195 PHE A N 1
ATOM 1561 C CA . PHE A 1 195 ? -3.993 5.265 13.941 1.00 76.38 195 PHE A CA 1
ATOM 1562 C C . PHE A 1 195 ? -2.576 5.149 14.520 1.00 76.38 195 PHE A C 1
ATOM 1564 O O . PHE A 1 195 ? -1.712 4.510 13.922 1.00 76.38 195 PHE A O 1
ATOM 1571 N N . LEU A 1 196 ? -2.362 5.665 15.739 1.00 75.62 196 LEU A N 1
ATOM 1572 C CA . LEU A 1 196 ? -1.077 5.585 16.442 1.00 75.62 196 LEU A CA 1
ATOM 1573 C C . LEU A 1 196 ? -0.563 4.146 16.626 1.00 75.62 196 LEU A C 1
ATOM 1575 O O . LEU A 1 196 ? 0.645 3.947 16.710 1.00 75.62 196 LEU A O 1
ATOM 1579 N N . THR A 1 197 ? -1.430 3.124 16.612 1.00 78.12 197 THR A N 1
ATOM 1580 C CA . THR A 1 197 ? -0.988 1.717 16.668 1.00 78.12 197 THR A CA 1
ATOM 1581 C C . THR A 1 197 ? -0.169 1.281 15.453 1.00 78.12 197 THR A C 1
ATOM 1583 O O . THR A 1 197 ? 0.547 0.288 15.537 1.00 78.12 197 THR A O 1
ATOM 1586 N N . PHE A 1 198 ? -0.273 1.994 14.329 1.00 76.62 198 PHE A N 1
ATOM 1587 C CA . PHE A 1 198 ? 0.484 1.724 13.104 1.00 76.62 198 PHE A CA 1
ATOM 1588 C C . PHE A 1 198 ? 1.710 2.631 12.950 1.00 76.62 198 PHE A C 1
ATOM 1590 O O . PHE A 1 198 ? 2.549 2.367 12.094 1.00 76.62 198 PHE A O 1
ATOM 1597 N N . VAL A 1 199 ? 1.838 3.677 13.774 1.00 75.81 199 VAL A N 1
ATOM 1598 C CA . VAL A 1 199 ? 2.883 4.704 13.636 1.00 75.81 199 VAL A CA 1
ATOM 1599 C C . VAL A 1 199 ? 4.308 4.156 13.698 1.00 75.81 199 VAL A C 1
ATOM 1601 O O . VAL A 1 199 ? 5.098 4.597 12.873 1.00 75.81 199 VAL A O 1
ATOM 1604 N N . PRO A 1 200 ? 4.673 3.199 14.576 1.00 79.56 200 PRO A N 1
ATOM 1605 C CA . PRO A 1 200 ? 6.031 2.653 14.567 1.00 79.56 200 PRO A CA 1
ATOM 1606 C C . PRO A 1 200 ? 6.416 2.072 13.200 1.00 79.56 200 PRO A C 1
ATOM 1608 O O . PRO A 1 200 ? 7.448 2.435 12.649 1.00 79.56 200 PRO A O 1
ATOM 1611 N N . LEU A 1 201 ? 5.526 1.264 12.612 1.00 79.62 201 LEU A N 1
ATOM 1612 C CA . LEU A 1 201 ? 5.724 0.666 11.291 1.00 79.62 201 LEU A CA 1
ATOM 1613 C C . LEU A 1 201 ? 5.731 1.724 10.178 1.00 79.62 201 LEU A C 1
ATOM 1615 O O . LEU A 1 201 ? 6.590 1.702 9.302 1.00 79.62 201 LEU A O 1
ATOM 1619 N N . LEU A 1 202 ? 4.772 2.654 10.206 1.00 78.50 202 LEU A N 1
ATOM 1620 C CA . LEU A 1 202 ? 4.662 3.700 9.189 1.00 78.50 202 LEU A CA 1
ATOM 1621 C C . LEU A 1 202 ? 5.851 4.661 9.222 1.00 78.50 202 LEU A C 1
ATOM 1623 O O . LEU A 1 202 ? 6.289 5.075 8.159 1.00 78.50 202 LEU A O 1
ATOM 1627 N N . ASN A 1 203 ? 6.391 4.990 10.398 1.00 79.50 203 ASN A N 1
ATOM 1628 C CA . ASN A 1 203 ? 7.589 5.821 10.510 1.00 79.50 203 ASN A CA 1
ATOM 1629 C C . ASN A 1 203 ? 8.793 5.137 9.861 1.00 79.50 203 ASN A C 1
ATOM 1631 O O . ASN A 1 203 ? 9.463 5.769 9.056 1.00 79.50 203 ASN A O 1
ATOM 1635 N N . GLU A 1 204 ? 9.040 3.857 10.159 1.00 79.50 204 GLU A N 1
ATOM 1636 C CA . GLU A 1 204 ? 10.141 3.112 9.533 1.00 79.50 204 GLU A CA 1
ATOM 1637 C C . GLU A 1 204 ? 9.994 3.068 8.006 1.00 79.50 204 GLU A C 1
ATOM 1639 O O . GLU A 1 204 ? 10.950 3.296 7.270 1.00 79.50 204 GLU A O 1
ATOM 1644 N N . TRP A 1 205 ? 8.785 2.807 7.510 1.00 78.50 205 TRP A N 1
ATOM 1645 C CA . TRP A 1 205 ? 8.552 2.648 6.075 1.00 78.50 205 TRP A CA 1
ATOM 1646 C C . TRP A 1 205 ? 8.551 3.972 5.312 1.00 78.50 205 TRP A C 1
ATOM 1648 O O . TRP A 1 205 ? 9.070 4.036 4.199 1.00 78.50 205 TRP A O 1
ATOM 1658 N N . LEU A 1 206 ? 7.983 5.032 5.890 1.00 76.75 206 LEU A N 1
ATOM 1659 C CA . LEU A 1 206 ? 7.993 6.362 5.283 1.00 76.75 206 LEU A CA 1
ATOM 1660 C C . LEU A 1 206 ? 9.389 6.991 5.325 1.00 76.75 206 LEU A C 1
ATOM 1662 O O . LEU A 1 206 ? 9.738 7.708 4.392 1.00 76.75 206 LEU A O 1
ATOM 1666 N N . ASP A 1 207 ? 10.197 6.699 6.347 1.00 79.25 207 ASP A N 1
ATOM 1667 C CA . ASP A 1 207 ? 11.601 7.116 6.388 1.00 79.25 207 ASP A CA 1
ATOM 1668 C C . ASP A 1 207 ? 12.400 6.450 5.257 1.00 79.25 207 ASP A C 1
ATOM 1670 O O . ASP A 1 207 ? 13.093 7.124 4.498 1.00 79.25 207 ASP A O 1
ATOM 1674 N N . LEU A 1 208 ? 12.223 5.141 5.044 1.00 74.56 208 LEU A N 1
ATOM 1675 C CA . LEU A 1 208 ? 12.825 4.438 3.904 1.00 74.56 208 LEU A CA 1
ATOM 1676 C C . LEU A 1 208 ? 12.376 5.020 2.553 1.00 74.56 208 LEU A C 1
ATOM 1678 O O . LEU A 1 208 ? 13.208 5.233 1.670 1.00 74.56 208 LEU A O 1
ATOM 1682 N N . ALA A 1 209 ? 11.082 5.320 2.405 1.00 69.69 209 ALA A N 1
ATOM 1683 C CA . ALA A 1 209 ? 10.539 5.963 1.209 1.00 69.69 209 ALA A CA 1
ATOM 1684 C C . ALA A 1 209 ? 11.160 7.350 0.960 1.00 69.69 209 ALA A C 1
ATOM 1686 O O . ALA A 1 209 ? 11.518 7.681 -0.172 1.00 69.69 209 ALA A O 1
ATOM 1687 N N . ALA A 1 210 ? 11.344 8.146 2.017 1.00 71.88 210 ALA A N 1
ATOM 1688 C CA . ALA A 1 210 ? 11.951 9.470 1.933 1.00 71.88 210 ALA A CA 1
ATOM 1689 C C . ALA A 1 210 ? 13.392 9.417 1.407 1.00 71.88 210 ALA A C 1
ATOM 1691 O O . ALA A 1 210 ? 13.752 10.208 0.537 1.00 71.88 210 ALA A O 1
ATOM 1692 N N . HIS A 1 211 ? 14.184 8.446 1.869 1.00 70.62 211 HIS A N 1
ATOM 1693 C CA . HIS A 1 211 ? 15.559 8.241 1.406 1.00 70.62 211 HIS A CA 1
ATOM 1694 C C . HIS A 1 211 ? 15.645 7.729 -0.039 1.00 70.62 211 HIS A C 1
ATOM 1696 O O . HIS A 1 211 ? 16.643 7.969 -0.710 1.00 70.62 211 HIS A O 1
ATOM 1702 N N . SER A 1 212 ? 14.617 7.035 -0.541 1.00 61.38 212 SER A N 1
ATOM 1703 C CA . SER A 1 212 ? 14.565 6.622 -1.953 1.00 61.38 212 SER A CA 1
ATOM 1704 C C . SER A 1 212 ? 14.140 7.736 -2.915 1.00 61.38 212 SER A C 1
ATOM 1706 O O . SER A 1 212 ? 14.318 7.598 -4.124 1.00 61.38 212 SER A O 1
ATOM 1708 N N . ALA A 1 213 ? 13.580 8.833 -2.393 1.00 56.94 213 ALA A N 1
ATOM 1709 C CA . ALA A 1 213 ? 13.096 9.967 -3.179 1.00 56.94 213 ALA A CA 1
ATOM 1710 C C . ALA A 1 213 ? 14.118 11.117 -3.324 1.00 56.94 213 ALA A C 1
ATOM 1712 O O . ALA A 1 213 ? 13.845 12.062 -4.072 1.00 56.94 213 ALA A O 1
ATOM 1713 N N . SER A 1 214 ? 15.252 11.057 -2.610 1.00 50.56 214 SER A N 1
ATOM 1714 C CA . SER A 1 214 ? 16.367 12.025 -2.641 1.00 50.56 214 SER A CA 1
ATOM 1715 C C . SER A 1 214 ? 17.504 11.583 -3.555 1.00 50.56 214 SER A C 1
ATOM 1717 O O . SER A 1 214 ? 18.011 12.443 -4.308 1.00 50.56 214 SER A O 1
#

Radius of gyration: 21.95 Å; Cα contacts (8 Å, |Δi|>4): 253; chains: 1; bounding box: 34×48×91 Å

InterPro domains:
  IPR011009 Protein kinase-like domain superfamily [SSF56112] (40-166)
  IPR040976 Fungal-type protein kinase [PF17667] (18-144)

Nearest PDB structures (foldseek):
  6i1s-assembly1_A  TM=4.419E-01  e=1.199E-01  Homo sapiens
  7c3g-assembly1_A  TM=4.285E-01  e=1.337E-01  Homo sapiens
  6t8n-assembly2_B  TM=4.321E-01  e=3.369E-01  Homo sapiens
  5tue-assembly1_A  TM=2.253E-01  e=5.399E+00  uncultured bacterium

Foldseek 3Di:
DDDDDDDDPPDDPPPDPPDDDDDDDDPFDWDFLLPQPDDLLSVLQLVLQVVQQVVCVVVVDHQQALASVFKTFTPDWAADDDDPVPPPDCPSHRTRGIHGDHRDNPYQLLLFALQQLVCVVVVHDGDDDSLRSLSSSLSSSLLSLLSNCVVVVHDWFPLSVVLNVLSPDSDSCVSVVLVVVLVCPQPDDRGDPSVVVCSVVSNVSSPSSVVVND

Solvent-accessible surface area (backbone atoms only — not comparable to full-atom values): 12832 Å² total; per-residue (Å²): 142,82,89,81,87,80,82,82,84,81,73,75,80,77,76,76,78,85,80,77,90,82,84,86,87,68,90,75,58,65,42,58,41,82,71,45,94,42,71,69,52,37,51,44,18,55,52,34,20,49,52,48,49,49,56,39,40,78,73,77,44,78,51,64,30,48,35,67,88,24,38,24,23,40,75,71,59,43,76,52,83,75,66,76,93,68,71,70,55,69,89,77,41,60,42,42,38,17,37,66,47,83,62,45,90,80,46,45,60,43,21,48,25,69,55,55,52,51,20,59,75,70,71,49,82,80,84,87,49,73,64,39,43,54,39,6,50,55,40,34,51,54,49,43,51,51,52,50,40,48,76,69,76,42,82,66,41,73,66,57,43,57,52,49,53,38,59,70,32,78,47,80,67,32,54,62,58,54,53,50,51,61,70,46,60,70,81,62,92,79,60,52,76,79,57,54,76,47,41,72,64,48,42,58,52,47,52,54,42,51,65,74,61,111

Organism: Sphaerobolus stellatus (strain SS14) (NCBI:txid990650)

Secondary structure (DSSP, 8-state):
--------------------------SS-EEEGGG-SSHHHHHHHHHHHHHHHHHHHHTT-------TTTEEEEEEEEP----GGG---HHHHSSEEEEE----SS--TTTS-HHHHHHHHTT------HHHHHHHHHHHHHHHHHHHHHHTTPPPPHHHHHHHHHHT--STTHHHHHHHHHHTPSP-TTS-HHHHTTHHHHHHHHHHHHHH--